Protein AF-A0A9P5W9T7-F1 (afdb_monomer_lite)

Sequence (249 aa):
MWLVSAKLLGAFCKHQNTEEAAYLIQTQILGENVPLSASMLAINSVLVESPKLFIETGYVQEIANAALAAIPNTIESSSTAGALAIGKMIVNEAYQVDQELVGELINKLCIVLSQDIITESKRLILVCIRAVARQAPWLIEPRLSQVVPVIMTSVRERVIPVKLAAERALLFSLQLQKDDSVYQTYLGTIDTTANKALVDYHRRILSKLALNERARLEQLHGQEDAEAIEEDAEVFSVGGLNVGTADDE

Structure (mmCIF, N/CA/C/O backbone):
data_AF-A0A9P5W9T7-F1
#
_entry.id   AF-A0A9P5W9T7-F1
#
loop_
_atom_site.group_PDB
_atom_site.id
_atom_site.type_symbol
_atom_site.label_atom_id
_atom_site.label_alt_id
_atom_site.label_comp_id
_atom_site.label_asym_id
_atom_site.label_entity_id
_atom_site.label_seq_id
_atom_site.pdbx_PDB_ins_code
_atom_site.Cartn_x
_atom_site.Cartn_y
_atom_site.Cartn_z
_atom_site.occupancy
_atom_site.B_iso_or_equiv
_atom_site.auth_seq_id
_atom_site.auth_comp_id
_atom_site.auth_asym_id
_atom_site.auth_atom_id
_atom_site.pdbx_PDB_model_num
ATOM 1 N N . MET A 1 1 ? 18.678 13.115 -14.146 1.00 62.28 1 MET A N 1
ATOM 2 C CA . MET A 1 1 ? 18.543 12.495 -15.500 1.00 62.28 1 MET A CA 1
ATOM 3 C C . MET A 1 1 ? 17.576 11.293 -15.582 1.00 62.28 1 MET A C 1
ATOM 5 O O . MET A 1 1 ? 16.744 11.248 -16.487 1.00 62.28 1 MET A O 1
ATOM 9 N N . TRP A 1 2 ? 17.634 10.325 -14.659 1.00 81.00 2 TRP A N 1
ATOM 10 C CA . TRP A 1 2 ? 16.850 9.074 -14.729 1.00 81.00 2 TRP A CA 1
ATOM 11 C C . TRP A 1 2 ? 15.324 9.243 -14.667 1.00 81.00 2 TRP A C 1
ATOM 13 O O . TRP A 1 2 ? 14.603 8.541 -15.366 1.00 81.00 2 TRP A O 1
ATOM 23 N N . LEU A 1 3 ? 14.826 10.212 -13.891 1.00 85.94 3 LEU A N 1
ATOM 24 C CA . LEU A 1 3 ? 13.387 10.446 -13.737 1.00 85.94 3 LEU A CA 1
ATOM 25 C C . LEU A 1 3 ? 12.699 10.852 -15.048 1.00 85.94 3 LEU A C 1
ATOM 27 O O . LEU A 1 3 ? 11.637 10.333 -15.378 1.00 85.94 3 LEU A O 1
ATOM 31 N N . VAL A 1 4 ? 13.309 11.765 -15.808 1.00 87.50 4 VAL A N 1
ATOM 32 C CA . VAL A 1 4 ? 12.770 12.210 -17.104 1.00 87.50 4 VAL A CA 1
ATOM 33 C C . VAL A 1 4 ? 12.757 11.050 -18.098 1.00 87.50 4 VAL A C 1
ATOM 35 O O . VAL A 1 4 ? 11.769 10.853 -18.797 1.00 87.50 4 VAL A O 1
ATOM 38 N N . SER A 1 5 ? 13.823 10.247 -18.101 1.00 88.38 5 SER A N 1
ATOM 39 C CA . SER A 1 5 ? 13.937 9.067 -18.965 1.00 88.38 5 SER A CA 1
ATOM 40 C C . SER A 1 5 ? 12.865 8.024 -18.639 1.00 88.38 5 SER A C 1
ATOM 42 O O . SER A 1 5 ? 12.220 7.505 -19.544 1.00 88.38 5 SER A O 1
ATOM 44 N N . ALA A 1 6 ? 12.611 7.775 -17.351 1.00 90.19 6 ALA A N 1
ATOM 45 C CA . ALA A 1 6 ? 11.550 6.877 -16.905 1.00 90.19 6 ALA A CA 1
ATOM 46 C C . ALA A 1 6 ? 10.156 7.377 -17.316 1.00 90.19 6 ALA A C 1
ATOM 48 O O . ALA A 1 6 ? 9.374 6.602 -17.860 1.00 90.19 6 ALA A O 1
ATOM 49 N N . LYS A 1 7 ? 9.873 8.675 -17.125 1.00 90.44 7 LYS A N 1
ATOM 50 C CA . LYS A 1 7 ? 8.610 9.302 -17.555 1.00 90.44 7 LYS A CA 1
ATOM 51 C C . LYS A 1 7 ? 8.388 9.183 -19.060 1.00 90.44 7 LYS A C 1
ATOM 53 O O . LYS A 1 7 ? 7.297 8.829 -19.501 1.00 90.44 7 LYS A O 1
ATOM 58 N N . LEU A 1 8 ? 9.436 9.431 -19.846 1.00 90.12 8 LEU A N 1
ATOM 59 C CA . LEU A 1 8 ? 9.386 9.267 -21.295 1.00 90.12 8 LEU A CA 1
ATOM 60 C C . LEU A 1 8 ? 9.132 7.807 -21.685 1.00 90.12 8 LEU A C 1
ATOM 62 O O . LEU A 1 8 ? 8.306 7.560 -22.557 1.00 90.12 8 LEU A O 1
ATOM 66 N N . LEU A 1 9 ? 9.792 6.849 -21.026 1.00 90.00 9 LEU A N 1
ATOM 67 C CA . LEU A 1 9 ? 9.588 5.422 -21.274 1.00 90.00 9 LEU A CA 1
ATOM 68 C C . LEU A 1 9 ? 8.142 5.000 -20.984 1.00 90.00 9 LEU A C 1
ATOM 70 O O . LEU A 1 9 ? 7.532 4.343 -21.823 1.00 90.00 9 LEU A O 1
ATOM 74 N N . GLY A 1 10 ? 7.561 5.421 -19.856 1.00 89.62 10 GLY A N 1
ATOM 75 C CA . GLY A 1 10 ? 6.157 5.142 -19.537 1.00 89.62 10 GLY A CA 1
ATOM 76 C C . GLY A 1 10 ? 5.195 5.690 -20.595 1.00 89.62 10 GLY A C 1
ATOM 77 O O . G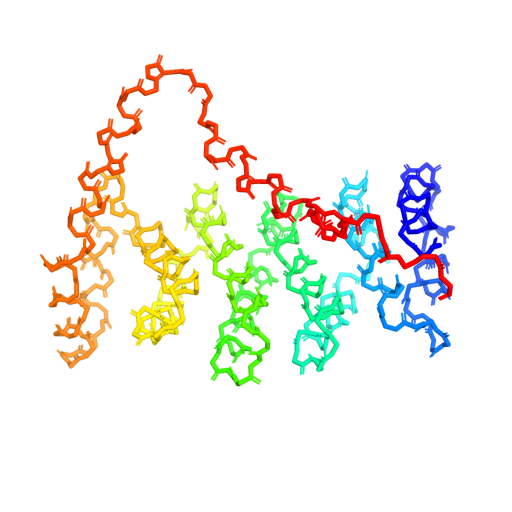LY A 1 10 ? 4.341 4.957 -21.101 1.00 89.62 10 GLY A O 1
ATOM 78 N N . ALA A 1 11 ? 5.383 6.950 -20.999 1.00 90.25 11 ALA A N 1
ATOM 79 C CA . ALA A 1 11 ? 4.581 7.581 -22.045 1.00 90.25 11 ALA A CA 1
ATOM 80 C C . ALA A 1 11 ? 4.777 6.924 -23.425 1.00 90.25 11 ALA A C 1
ATOM 82 O O . ALA A 1 11 ? 3.834 6.835 -24.215 1.00 90.25 11 ALA A O 1
ATOM 83 N N . PHE A 1 12 ? 5.987 6.445 -23.723 1.00 89.31 12 PHE A N 1
ATOM 84 C CA . PHE A 1 12 ? 6.293 5.732 -24.961 1.00 89.31 12 PHE A CA 1
ATOM 85 C C . PHE A 1 12 ? 5.584 4.378 -25.004 1.00 89.31 12 PHE A C 1
ATOM 87 O O . PHE A 1 12 ? 4.872 4.098 -25.968 1.00 89.31 12 PHE A O 1
ATOM 94 N N . CYS A 1 13 ? 5.691 3.589 -23.931 1.00 89.31 13 CYS A N 1
ATOM 95 C CA . CYS A 1 13 ? 5.057 2.278 -23.797 1.00 89.31 13 CYS A CA 1
ATOM 96 C C . CYS A 1 13 ? 3.532 2.316 -23.980 1.00 89.31 13 CYS A C 1
ATOM 98 O O . CYS A 1 13 ? 2.956 1.361 -24.486 1.00 89.31 13 CYS A O 1
ATOM 100 N N . LYS A 1 14 ? 2.876 3.429 -23.632 1.00 88.44 14 LYS A N 1
ATOM 101 C CA . LYS A 1 14 ? 1.437 3.649 -23.860 1.00 88.44 14 LYS A CA 1
ATOM 102 C C . LYS A 1 14 ? 1.023 3.601 -25.339 1.00 88.44 14 LYS A C 1
ATOM 104 O O . LYS A 1 14 ? -0.141 3.352 -25.634 1.00 88.44 14 LYS A O 1
ATOM 109 N N . HIS A 1 15 ? 1.950 3.868 -26.257 1.00 90.31 15 HIS A N 1
ATOM 110 C CA . HIS A 1 15 ? 1.684 3.974 -27.695 1.00 90.31 15 HIS A CA 1
ATOM 1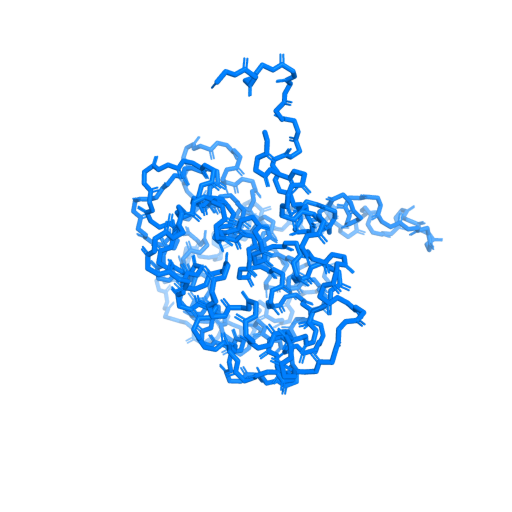11 C C . HIS A 1 15 ? 2.331 2.854 -28.523 1.00 90.31 15 HIS A C 1
ATOM 113 O O . HIS A 1 15 ? 2.216 2.874 -29.747 1.00 90.31 15 HIS A O 1
ATOM 119 N N . GLN A 1 16 ? 3.035 1.913 -27.886 1.00 87.38 16 GLN A N 1
ATOM 120 C CA . GLN A 1 16 ? 3.652 0.776 -28.574 1.00 87.38 16 GLN A CA 1
ATOM 121 C C . GLN A 1 16 ? 2.679 -0.396 -28.687 1.00 87.38 16 GLN A C 1
ATOM 123 O O . GLN A 1 16 ? 1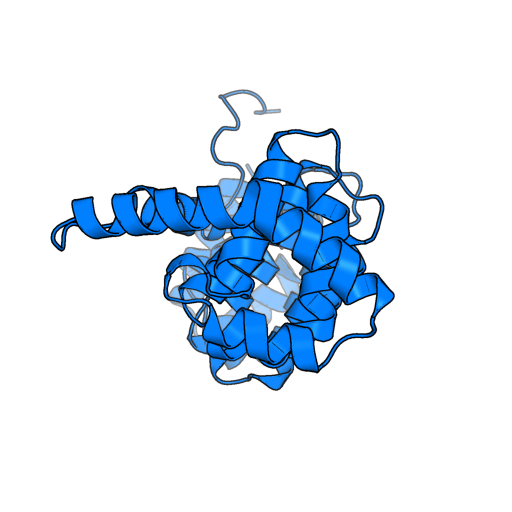.712 -0.501 -27.930 1.00 87.38 16 GLN A O 1
ATOM 128 N N . ASN A 1 17 ? 2.957 -1.308 -29.618 1.00 90.62 17 ASN A N 1
ATOM 129 C CA . ASN A 1 17 ? 2.293 -2.607 -29.613 1.00 90.62 17 ASN A CA 1
ATOM 130 C C . ASN A 1 17 ? 2.855 -3.507 -28.492 1.00 90.62 17 ASN A C 1
ATOM 132 O O . ASN A 1 17 ? 3.901 -3.231 -27.899 1.00 90.62 17 ASN A O 1
ATOM 136 N N . THR A 1 18 ? 2.150 -4.599 -28.194 1.00 89.44 18 THR A N 1
ATOM 137 C CA . THR A 1 18 ? 2.486 -5.496 -27.078 1.00 89.44 18 THR A CA 1
ATOM 138 C C . THR A 1 18 ? 3.864 -6.155 -27.228 1.00 89.44 18 THR A C 1
ATOM 140 O O . THR A 1 18 ? 4.553 -6.339 -26.227 1.00 89.44 18 THR A O 1
ATOM 143 N N . GLU A 1 19 ? 4.302 -6.479 -28.449 1.00 90.25 19 GLU A N 1
ATOM 144 C CA . GLU A 1 19 ? 5.601 -7.126 -28.696 1.00 90.25 19 GLU A CA 1
ATOM 145 C C . GLU A 1 19 ? 6.774 -6.166 -28.453 1.00 90.25 19 GLU A C 1
ATOM 147 O O . GLU A 1 19 ? 7.730 -6.501 -27.749 1.00 90.25 19 GLU A O 1
ATOM 152 N N . GLU A 1 20 ? 6.683 -4.944 -28.977 1.00 91.50 20 GLU A N 1
ATOM 153 C CA . GLU A 1 20 ? 7.672 -3.883 -28.762 1.00 91.50 20 GLU A CA 1
ATOM 154 C C . GLU A 1 20 ? 7.759 -3.502 -27.284 1.00 91.50 20 GLU A C 1
ATOM 156 O O . GLU A 1 20 ? 8.853 -3.372 -26.727 1.00 91.50 20 GLU A O 1
ATOM 161 N N . ALA A 1 21 ? 6.609 -3.380 -26.621 1.00 90.81 21 ALA A N 1
ATOM 162 C CA . ALA A 1 21 ? 6.560 -3.111 -25.194 1.00 90.81 21 ALA A CA 1
ATOM 163 C C . ALA A 1 21 ? 7.192 -4.244 -24.374 1.00 90.81 21 ALA A C 1
ATOM 165 O O . ALA A 1 21 ? 7.972 -3.968 -23.463 1.00 90.81 21 ALA A O 1
ATOM 166 N N . ALA A 1 22 ? 6.926 -5.508 -24.715 1.00 92.19 22 ALA A N 1
ATOM 167 C CA . ALA A 1 22 ? 7.550 -6.654 -24.058 1.00 92.19 22 ALA A CA 1
ATOM 168 C C . ALA A 1 22 ? 9.083 -6.621 -24.187 1.00 92.19 22 ALA A C 1
ATOM 170 O O . ALA A 1 22 ? 9.789 -6.827 -23.197 1.00 92.19 22 ALA A O 1
ATOM 171 N N . TYR A 1 23 ? 9.608 -6.290 -25.371 1.00 92.88 23 TYR A N 1
ATOM 172 C CA . TYR A 1 23 ? 11.048 -6.133 -25.584 1.00 92.88 23 TYR A CA 1
ATOM 173 C C . TYR A 1 23 ? 11.649 -4.997 -24.739 1.00 92.88 23 TYR A C 1
ATOM 175 O O . TYR A 1 23 ? 12.717 -5.152 -24.137 1.00 92.88 23 TYR A O 1
ATOM 183 N N . LEU A 1 24 ? 10.962 -3.855 -24.640 1.00 91.88 24 LEU A N 1
ATOM 184 C CA . LEU A 1 24 ? 11.397 -2.738 -23.796 1.00 91.88 24 LEU A CA 1
ATOM 185 C C . LEU A 1 24 ? 11.388 -3.098 -22.311 1.00 91.88 24 LEU A C 1
ATOM 187 O O . LEU A 1 24 ? 12.327 -2.749 -21.599 1.00 91.88 24 LEU A O 1
ATOM 191 N N . ILE A 1 25 ? 10.371 -3.822 -21.844 1.00 93.25 25 ILE A N 1
ATOM 192 C CA . ILE A 1 25 ? 10.300 -4.293 -20.457 1.00 93.25 25 ILE A CA 1
ATOM 193 C C . ILE A 1 25 ? 11.503 -5.189 -20.151 1.00 93.25 25 ILE A C 1
ATOM 195 O O . ILE A 1 25 ? 12.215 -4.948 -19.177 1.00 93.25 25 ILE A O 1
ATOM 199 N N . GLN A 1 26 ? 11.794 -6.168 -21.007 1.00 93.75 26 GLN A N 1
ATOM 200 C CA . GLN A 1 26 ? 12.932 -7.066 -20.805 1.00 93.75 26 GLN A CA 1
ATOM 201 C C . GLN A 1 26 ? 14.279 -6.335 -20.812 1.00 93.75 26 GLN A C 1
ATOM 203 O O . GLN A 1 26 ? 15.144 -6.631 -19.994 1.00 93.75 26 GLN A O 1
ATOM 208 N N . THR A 1 27 ? 14.477 -5.387 -21.729 1.00 92.25 27 THR A N 1
ATOM 209 C CA . THR A 1 27 ? 15.795 -4.766 -21.940 1.00 92.25 27 THR A CA 1
ATOM 210 C C . THR A 1 27 ? 16.051 -3.543 -21.065 1.00 92.25 27 THR A C 1
ATOM 212 O O . THR A 1 27 ? 17.180 -3.348 -20.622 1.00 92.25 27 THR A O 1
ATOM 215 N N . GLN A 1 28 ? 15.027 -2.723 -20.814 1.00 91.31 28 GLN A N 1
ATOM 216 C CA . GLN A 1 28 ? 15.153 -1.421 -20.143 1.00 91.31 28 GLN A CA 1
ATOM 217 C C . GLN A 1 28 ? 14.610 -1.410 -18.712 1.00 91.31 28 GLN A C 1
ATOM 219 O O . GLN A 1 28 ? 14.904 -0.476 -17.970 1.00 91.31 28 GLN A O 1
ATOM 224 N N . ILE A 1 29 ? 13.822 -2.416 -18.313 1.00 93.44 29 ILE A N 1
ATOM 225 C CA . ILE A 1 29 ? 13.244 -2.496 -16.962 1.00 93.44 29 ILE A CA 1
ATOM 226 C C . ILE A 1 29 ? 13.821 -3.683 -16.192 1.00 93.44 29 ILE A C 1
ATOM 228 O O . ILE A 1 29 ? 14.358 -3.499 -15.103 1.00 93.44 29 ILE A O 1
ATOM 232 N N . LEU A 1 30 ? 13.729 -4.886 -16.757 1.00 93.81 30 LEU A N 1
ATOM 233 C CA . LEU A 1 30 ? 14.156 -6.141 -16.127 1.00 93.81 30 LEU A CA 1
ATOM 234 C C . LEU A 1 30 ? 15.579 -6.573 -16.526 1.00 93.81 30 LEU A C 1
ATOM 236 O O . LEU A 1 30 ? 16.033 -7.640 -16.119 1.00 93.81 30 LEU A O 1
ATOM 240 N N . GLY A 1 31 ? 16.278 -5.769 -17.329 1.00 91.81 31 GLY A N 1
ATOM 241 C CA . GLY A 1 31 ? 17.604 -6.107 -17.839 1.00 91.81 31 GLY A CA 1
ATOM 242 C C . GLY A 1 31 ? 18.666 -6.147 -16.737 1.00 91.81 31 GLY A C 1
ATOM 243 O O . GLY A 1 31 ? 18.700 -5.278 -15.870 1.00 91.81 31 GLY A O 1
ATOM 244 N N . GLU A 1 32 ? 19.590 -7.109 -16.812 1.00 88.31 32 GLU A N 1
ATOM 245 C CA . GLU A 1 32 ? 20.621 -7.347 -15.781 1.00 88.31 32 GLU A CA 1
ATOM 246 C C . GLU A 1 32 ? 21.517 -6.130 -15.490 1.00 88.31 32 GLU A C 1
ATOM 248 O O . GLU A 1 32 ? 21.990 -5.955 -14.371 1.00 88.31 32 GLU A O 1
ATOM 253 N N . ASN A 1 33 ? 21.740 -5.273 -16.493 1.00 88.94 33 ASN A N 1
ATOM 254 C CA . ASN A 1 33 ? 22.607 -4.096 -16.384 1.00 88.94 33 ASN A CA 1
ATOM 255 C C . ASN A 1 33 ? 21.850 -2.806 -16.030 1.00 88.94 33 ASN A C 1
ATOM 257 O O . ASN A 1 33 ? 22.455 -1.733 -15.989 1.00 88.94 33 ASN A O 1
ATOM 261 N N . VAL A 1 34 ? 20.534 -2.874 -15.814 1.00 88.69 34 VAL A N 1
ATOM 262 C CA . VAL A 1 34 ? 19.726 -1.698 -15.479 1.00 88.69 34 VAL A CA 1
ATOM 263 C C . VAL A 1 34 ? 19.887 -1.394 -13.986 1.00 88.69 34 VAL A C 1
ATOM 265 O O . VAL A 1 34 ? 19.605 -2.256 -13.152 1.00 88.69 34 VAL A O 1
ATOM 268 N N . PRO A 1 35 ? 20.305 -0.172 -13.598 1.00 91.12 35 PRO A N 1
ATOM 269 C CA . PRO A 1 35 ? 20.372 0.202 -12.191 1.00 91.12 35 PRO A CA 1
ATOM 270 C C . PRO A 1 35 ? 19.009 0.057 -11.508 1.00 91.12 35 PRO A C 1
ATOM 272 O O . PRO A 1 35 ? 17.995 0.502 -12.049 1.00 91.12 35 PRO A O 1
ATOM 275 N N . LEU A 1 36 ? 18.983 -0.484 -10.286 1.00 90.56 36 LEU A N 1
ATOM 276 C CA . LEU A 1 36 ? 17.738 -0.745 -9.552 1.00 90.56 36 LEU A CA 1
ATOM 277 C C . LEU A 1 36 ? 16.840 0.499 -9.445 1.00 90.56 36 LEU A C 1
ATOM 279 O O . LEU A 1 36 ? 15.652 0.424 -9.747 1.00 90.56 36 LEU A O 1
ATOM 283 N N . SER A 1 37 ? 17.408 1.662 -9.106 1.00 88.25 37 SER A N 1
ATOM 284 C CA . SER A 1 37 ? 16.655 2.922 -9.033 1.00 88.25 37 SER A CA 1
ATOM 285 C C . SER A 1 37 ? 16.022 3.312 -10.374 1.00 88.25 37 SER A C 1
ATOM 287 O O . SER A 1 37 ? 14.901 3.815 -10.401 1.00 88.25 37 SER A O 1
ATOM 289 N N . ALA A 1 38 ? 16.713 3.074 -11.494 1.00 91.44 38 ALA A N 1
ATOM 290 C CA . ALA A 1 38 ? 16.188 3.361 -12.828 1.00 91.44 38 ALA A CA 1
ATOM 291 C C . ALA A 1 38 ? 15.049 2.398 -13.190 1.00 91.44 38 ALA A C 1
ATOM 293 O O . ALA A 1 38 ? 14.000 2.846 -13.655 1.00 91.44 38 ALA A O 1
ATOM 294 N N . SER A 1 39 ? 15.225 1.107 -12.892 1.00 94.06 39 SER A N 1
ATOM 295 C CA . SER A 1 39 ? 14.194 0.079 -13.062 1.00 94.06 39 SER A CA 1
ATOM 296 C C . SER A 1 39 ? 12.930 0.418 -12.264 1.00 94.06 39 SER A C 1
ATOM 298 O O . SER A 1 39 ? 11.840 0.475 -12.829 1.00 94.06 39 SER A O 1
ATOM 300 N N . MET A 1 40 ? 13.058 0.768 -10.980 1.00 95.00 40 MET A N 1
ATOM 301 C CA . MET A 1 40 ? 11.905 1.109 -10.137 1.00 95.00 40 MET A CA 1
ATOM 302 C C . MET A 1 40 ? 11.168 2.365 -10.616 1.00 95.00 40 MET A C 1
ATOM 304 O O . MET A 1 40 ? 9.935 2.399 -10.601 1.00 95.00 40 MET A O 1
ATOM 308 N N . LEU A 1 41 ? 11.889 3.394 -11.075 1.00 94.31 41 LEU A N 1
ATOM 309 C CA . LEU A 1 41 ? 11.264 4.582 -11.666 1.00 94.31 41 LEU A CA 1
ATOM 310 C C . LEU A 1 41 ? 10.530 4.246 -12.969 1.00 94.31 41 LEU A C 1
ATOM 312 O O . LEU A 1 41 ? 9.419 4.735 -13.177 1.00 94.31 41 LEU A O 1
ATOM 316 N N . ALA A 1 42 ? 11.115 3.401 -13.821 1.00 95.25 42 ALA A N 1
ATOM 317 C CA . ALA A 1 42 ? 10.483 2.942 -15.053 1.00 95.25 42 ALA A CA 1
ATOM 318 C C . ALA A 1 42 ? 9.200 2.148 -14.769 1.00 95.25 42 ALA A C 1
ATOM 320 O O . ALA A 1 42 ? 8.163 2.455 -15.354 1.00 95.25 42 ALA A O 1
ATOM 321 N N . ILE A 1 43 ? 9.234 1.206 -13.818 1.00 96.62 43 ILE A N 1
ATOM 322 C CA . ILE A 1 43 ? 8.050 0.450 -13.375 1.00 96.62 43 ILE A CA 1
ATOM 323 C C . ILE A 1 43 ? 6.951 1.405 -12.916 1.00 96.62 43 ILE A C 1
ATOM 325 O O . ILE A 1 43 ? 5.829 1.335 -13.413 1.00 96.62 43 ILE A O 1
ATOM 329 N N . ASN A 1 44 ? 7.269 2.331 -12.006 1.00 96.62 44 ASN A N 1
ATOM 330 C CA . ASN A 1 44 ? 6.289 3.296 -11.505 1.00 96.62 44 ASN A CA 1
ATOM 331 C C . ASN A 1 44 ? 5.712 4.159 -12.629 1.00 96.62 44 ASN A C 1
ATOM 333 O O . ASN A 1 44 ? 4.510 4.411 -12.638 1.00 96.62 44 ASN A O 1
ATOM 337 N N . SER A 1 45 ? 6.539 4.589 -13.583 1.00 95.75 45 SER A N 1
ATOM 338 C CA . SER A 1 45 ? 6.059 5.381 -14.711 1.00 95.75 45 SER A CA 1
ATOM 339 C C . SER A 1 45 ? 5.125 4.599 -15.626 1.00 95.75 45 SER A C 1
ATOM 341 O O . SER A 1 45 ? 4.128 5.155 -16.077 1.00 95.75 45 SER A O 1
ATOM 343 N N . VAL A 1 46 ? 5.426 3.330 -15.906 1.00 96.00 46 VAL A N 1
ATOM 344 C CA . VAL A 1 46 ? 4.551 2.472 -16.716 1.00 96.00 46 VAL A CA 1
ATOM 345 C C . VAL A 1 46 ? 3.235 2.213 -15.985 1.00 96.00 46 VAL A C 1
ATOM 347 O O . VAL A 1 46 ? 2.183 2.319 -16.603 1.00 96.00 46 VAL A O 1
ATOM 350 N N . LEU A 1 47 ? 3.262 1.961 -14.671 1.00 96.06 47 LEU A N 1
ATOM 351 C CA . LEU A 1 47 ? 2.043 1.766 -13.873 1.00 96.06 47 LEU A CA 1
ATOM 352 C C . LEU A 1 47 ? 1.120 2.993 -13.871 1.00 96.06 47 LEU A C 1
ATOM 354 O O . LEU A 1 47 ? -0.090 2.835 -13.740 1.00 96.06 47 LEU A O 1
ATOM 358 N N . VAL A 1 48 ? 1.671 4.200 -14.018 1.00 95.00 48 VAL A N 1
ATOM 359 C CA . VAL A 1 48 ? 0.887 5.441 -14.117 1.00 95.00 48 VAL A CA 1
ATOM 360 C C . VAL A 1 48 ? 0.360 5.661 -15.535 1.00 95.00 48 VAL A C 1
ATOM 362 O O . VAL A 1 48 ? -0.820 5.950 -15.713 1.00 95.00 48 VAL A O 1
ATOM 365 N N . GLU A 1 49 ? 1.210 5.515 -16.550 1.00 94.50 49 GLU A N 1
ATOM 366 C CA . GLU A 1 49 ? 0.860 5.865 -17.935 1.00 94.50 49 GLU A CA 1
ATOM 367 C C . GLU A 1 49 ? 0.076 4.768 -18.671 1.00 94.50 49 GLU A C 1
ATOM 369 O O . GLU A 1 49 ? -0.790 5.070 -19.497 1.00 94.50 49 GLU A O 1
ATOM 374 N N . SER A 1 50 ? 0.382 3.498 -18.387 1.00 92.62 50 SER A N 1
ATOM 375 C CA . SER A 1 50 ? -0.204 2.313 -19.024 1.00 92.62 50 SER A CA 1
ATOM 376 C C . SER A 1 50 ? -0.287 1.128 -18.041 1.00 92.62 50 SER A C 1
ATOM 378 O O . SER A 1 50 ? 0.439 0.138 -18.171 1.00 92.62 50 SER A O 1
ATOM 380 N N . PRO A 1 51 ? -1.180 1.186 -17.034 1.00 91.44 51 PRO A N 1
ATOM 381 C CA . PRO A 1 51 ? -1.247 0.191 -15.958 1.00 91.44 51 PRO A CA 1
ATOM 382 C C . PRO A 1 51 ? -1.510 -1.240 -16.435 1.00 91.44 51 PRO A C 1
ATOM 384 O O . PRO A 1 51 ? -1.057 -2.186 -15.794 1.00 91.44 51 PRO A O 1
ATOM 387 N N . LYS A 1 52 ? -2.218 -1.412 -17.559 1.00 93.81 52 LYS A N 1
ATOM 388 C CA . LYS A 1 52 ? -2.556 -2.726 -18.131 1.00 93.81 52 LYS A CA 1
ATOM 389 C C . LYS A 1 52 ? -1.391 -3.383 -18.865 1.00 93.81 52 LYS A C 1
ATOM 391 O O . LYS A 1 52 ? -1.445 -4.582 -19.114 1.00 93.81 52 LYS A O 1
ATOM 396 N N . LEU A 1 53 ? -0.330 -2.638 -19.168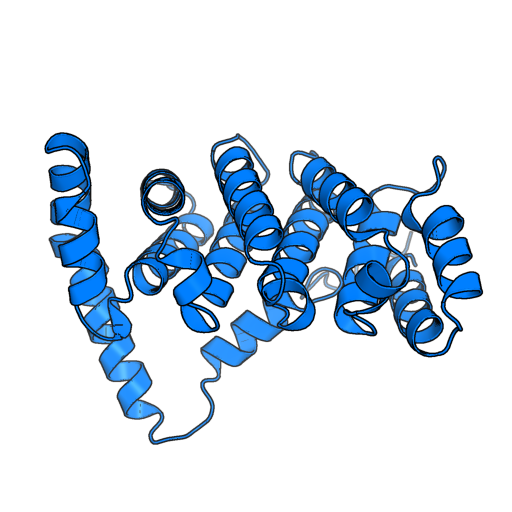 1.00 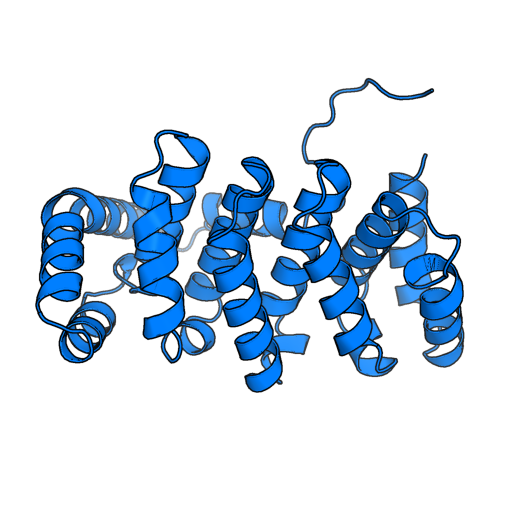94.88 53 LEU A N 1
ATOM 397 C CA . LEU A 1 53 ? 0.740 -3.120 -20.030 1.00 94.88 53 LEU A CA 1
ATOM 398 C C . LEU A 1 53 ? 1.421 -4.376 -19.484 1.00 94.88 53 LEU A C 1
ATOM 400 O O . LEU A 1 53 ? 1.672 -5.312 -20.236 1.00 94.88 53 LEU A O 1
ATOM 404 N N . PHE A 1 54 ? 1.695 -4.436 -18.178 1.00 96.00 54 PHE A N 1
ATOM 405 C CA . PHE A 1 54 ? 2.318 -5.620 -17.577 1.00 96.00 54 PHE A CA 1
ATOM 406 C C . PHE A 1 54 ? 1.401 -6.845 -17.596 1.00 96.00 54 PHE A C 1
ATOM 408 O O . PHE A 1 54 ? 1.896 -7.963 -17.706 1.00 96.00 54 PHE A O 1
ATOM 415 N N . ILE A 1 55 ? 0.081 -6.638 -17.551 1.00 95.31 55 ILE A N 1
ATOM 416 C CA . ILE A 1 55 ? -0.920 -7.703 -17.697 1.00 95.31 55 ILE A CA 1
ATOM 417 C C . ILE A 1 55 ? -0.917 -8.207 -19.142 1.00 95.31 55 ILE A C 1
ATOM 419 O O . ILE A 1 55 ? -0.793 -9.404 -19.379 1.00 95.31 55 ILE A O 1
ATOM 423 N N . GLU A 1 56 ? -0.991 -7.294 -20.109 1.00 94.38 56 GLU A N 1
ATOM 424 C CA . GLU A 1 56 ? -1.031 -7.609 -21.544 1.00 94.38 56 GLU A CA 1
ATOM 425 C C . GLU A 1 56 ? 0.250 -8.294 -22.038 1.00 94.38 56 GLU A C 1
ATOM 427 O O . GLU A 1 56 ? 0.199 -9.159 -22.907 1.00 94.38 56 GLU A O 1
ATOM 432 N N . THR A 1 57 ? 1.397 -7.924 -21.469 1.00 94.56 57 THR A N 1
ATOM 433 C CA . THR A 1 57 ? 2.710 -8.492 -21.812 1.00 94.56 57 THR A CA 1
ATOM 434 C C . THR A 1 57 ? 3.078 -9.727 -20.986 1.00 94.56 57 THR A C 1
ATOM 436 O O . THR A 1 57 ? 4.053 -10.399 -21.314 1.00 94.56 57 THR A O 1
ATOM 439 N N . GLY A 1 58 ? 2.314 -10.046 -19.935 1.00 94.94 58 GLY A N 1
ATOM 440 C CA . GLY A 1 58 ? 2.534 -11.218 -19.085 1.00 94.94 58 GLY A CA 1
ATOM 441 C C . GLY A 1 58 ? 3.650 -11.090 -18.039 1.00 94.94 58 GLY A C 1
ATOM 442 O O . GLY A 1 58 ? 3.996 -12.097 -17.436 1.00 94.94 58 GLY A O 1
ATOM 443 N N . TYR A 1 59 ? 4.186 -9.888 -17.783 1.00 96.19 59 TYR A N 1
ATOM 444 C CA . TYR A 1 59 ? 5.297 -9.650 -16.834 1.00 96.19 59 TYR A CA 1
ATOM 445 C C . TYR A 1 59 ? 4.864 -9.276 -15.410 1.00 96.19 59 TYR A C 1
ATOM 447 O O . TYR A 1 59 ? 5.660 -8.762 -14.622 1.00 96.19 59 TYR A O 1
ATOM 455 N N . VAL A 1 60 ? 3.589 -9.458 -15.063 1.00 96.62 60 VAL A N 1
ATOM 456 C CA . VAL A 1 60 ? 3.046 -9.026 -13.764 1.00 96.62 60 VAL A CA 1
ATOM 457 C C . VAL A 1 60 ? 3.863 -9.577 -12.591 1.00 96.62 60 VAL A C 1
ATOM 459 O O . VAL A 1 60 ? 4.186 -8.833 -11.663 1.00 96.62 60 VAL A O 1
ATOM 462 N N . GLN A 1 61 ? 4.232 -10.860 -12.639 1.00 96.00 61 GLN A N 1
ATOM 463 C CA . GLN A 1 61 ? 4.916 -11.526 -11.535 1.00 96.00 61 GLN A CA 1
ATOM 464 C C . GLN A 1 61 ? 6.367 -11.060 -11.387 1.00 96.00 61 GLN A C 1
ATOM 466 O O . GLN A 1 61 ? 6.839 -10.837 -10.272 1.00 96.00 61 GLN A O 1
ATOM 471 N N . GLU A 1 62 ? 7.081 -10.896 -12.495 1.00 96.31 62 GLU A N 1
ATOM 472 C CA . GLU A 1 62 ? 8.461 -10.426 -12.544 1.00 96.31 62 GLU A CA 1
ATOM 473 C C . GLU A 1 62 ? 8.560 -8.997 -12.016 1.00 96.31 62 GLU A C 1
ATOM 475 O O . GLU A 1 62 ? 9.432 -8.696 -11.202 1.00 96.31 62 GLU A O 1
ATOM 480 N N . ILE A 1 63 ? 7.621 -8.138 -12.417 1.00 97.12 63 ILE A N 1
ATOM 481 C CA . ILE A 1 63 ? 7.546 -6.742 -11.981 1.00 97.12 63 ILE A CA 1
ATOM 482 C C . ILE A 1 63 ? 7.214 -6.656 -10.491 1.00 97.12 63 ILE A C 1
ATOM 484 O O . ILE A 1 63 ? 7.898 -5.945 -9.753 1.00 97.12 63 ILE A O 1
ATOM 488 N N . ALA A 1 64 ? 6.229 -7.429 -10.024 1.00 97.31 64 ALA A N 1
ATOM 489 C CA . ALA A 1 64 ? 5.914 -7.535 -8.603 1.00 97.31 64 ALA A CA 1
ATOM 490 C C . ALA A 1 64 ? 7.120 -8.013 -7.783 1.00 97.31 64 ALA A C 1
ATOM 492 O O . ALA A 1 64 ? 7.449 -7.428 -6.751 1.00 97.31 64 ALA A O 1
ATOM 493 N N . ASN A 1 65 ? 7.806 -9.061 -8.241 1.00 96.25 65 ASN A N 1
ATOM 494 C CA . ASN A 1 65 ? 8.969 -9.610 -7.551 1.00 96.25 65 ASN A CA 1
ATOM 495 C C . ASN A 1 65 ? 10.128 -8.605 -7.508 1.00 96.25 65 ASN A C 1
ATOM 497 O O . ASN A 1 65 ? 10.739 -8.439 -6.452 1.00 96.25 65 ASN A O 1
ATOM 501 N N . ALA A 1 66 ? 10.402 -7.905 -8.613 1.00 96.44 66 ALA A N 1
ATOM 502 C CA . ALA A 1 66 ? 11.433 -6.872 -8.673 1.00 96.44 66 ALA A CA 1
ATOM 503 C C . ALA A 1 66 ? 11.127 -5.710 -7.714 1.00 96.44 66 ALA A C 1
ATOM 505 O O . ALA A 1 66 ? 11.999 -5.289 -6.954 1.00 96.44 66 ALA A O 1
ATOM 506 N N . ALA A 1 67 ? 9.879 -5.234 -7.694 1.00 97.38 67 ALA A N 1
ATOM 507 C CA . ALA A 1 67 ? 9.451 -4.157 -6.808 1.00 97.38 67 ALA A CA 1
ATOM 508 C C . ALA A 1 67 ? 9.505 -4.560 -5.327 1.00 97.38 67 ALA A C 1
ATOM 510 O O . ALA A 1 67 ? 10.051 -3.815 -4.516 1.00 97.38 67 ALA A O 1
ATOM 511 N N . LEU A 1 68 ? 9.028 -5.756 -4.969 1.00 97.06 68 LEU A N 1
ATOM 512 C CA . LEU A 1 68 ? 9.111 -6.277 -3.599 1.00 97.06 68 LEU A CA 1
ATOM 513 C C . LEU A 1 68 ? 10.560 -6.460 -3.130 1.00 97.06 68 LEU A C 1
ATOM 515 O O . LEU A 1 68 ? 10.875 -6.134 -1.986 1.00 97.06 68 LEU A O 1
ATOM 519 N N . ALA A 1 69 ? 11.447 -6.940 -4.005 1.00 95.12 69 ALA A N 1
ATOM 520 C CA . ALA A 1 69 ? 12.869 -7.095 -3.704 1.00 95.12 69 ALA A CA 1
ATOM 521 C C . ALA A 1 69 ? 13.592 -5.749 -3.513 1.00 95.12 69 ALA A C 1
ATOM 523 O O . ALA A 1 69 ? 14.607 -5.694 -2.817 1.00 95.12 69 ALA A O 1
ATOM 524 N N . ALA A 1 70 ? 13.071 -4.661 -4.087 1.00 95.88 70 ALA A N 1
ATOM 525 C CA . ALA A 1 70 ? 13.626 -3.322 -3.915 1.00 95.88 70 ALA A CA 1
ATOM 526 C C . ALA A 1 70 ? 13.290 -2.696 -2.551 1.00 95.88 70 ALA A C 1
ATOM 528 O O . ALA A 1 70 ? 14.064 -1.879 -2.057 1.00 95.88 70 ALA A O 1
ATOM 529 N N . ILE A 1 71 ? 12.179 -3.080 -1.911 1.00 96.75 71 ILE A N 1
ATOM 530 C CA . ILE A 1 71 ? 11.719 -2.468 -0.651 1.00 96.75 71 ILE A CA 1
ATOM 531 C C . ILE A 1 71 ? 12.735 -2.596 0.500 1.00 96.75 71 ILE A C 1
ATOM 533 O O . ILE A 1 71 ? 13.009 -1.585 1.142 1.00 96.75 71 ILE A O 1
ATOM 537 N N . PRO A 1 72 ? 13.341 -3.759 0.803 1.00 94.62 72 PRO A N 1
ATOM 538 C CA . PRO A 1 72 ? 14.317 -3.856 1.894 1.00 94.62 72 PRO A CA 1
ATOM 539 C C . PRO A 1 72 ? 15.697 -3.258 1.552 1.00 94.62 72 PRO A C 1
ATOM 541 O O . PRO A 1 72 ? 16.643 -3.422 2.321 1.00 94.62 72 PRO A O 1
ATOM 544 N N . ASN A 1 73 ? 15.856 -2.592 0.402 1.00 92.25 73 ASN A N 1
ATOM 545 C CA . ASN A 1 73 ? 17.118 -1.972 0.008 1.00 92.25 73 ASN A CA 1
ATOM 546 C C . ASN A 1 73 ? 17.480 -0.783 0.920 1.00 92.25 73 ASN A C 1
ATOM 548 O O . ASN A 1 73 ? 16.610 -0.070 1.416 1.00 92.25 73 ASN A O 1
ATOM 552 N N . THR A 1 74 ? 18.779 -0.543 1.108 1.00 90.25 74 THR A N 1
ATOM 553 C CA . THR A 1 74 ? 19.304 0.574 1.910 1.00 90.25 74 THR A CA 1
ATOM 554 C C . THR A 1 74 ? 19.241 1.923 1.191 1.00 90.25 74 THR A C 1
ATOM 556 O O . THR A 1 74 ? 19.362 2.966 1.830 1.00 90.25 74 THR A O 1
ATOM 559 N N . ILE A 1 75 ? 19.044 1.921 -0.128 1.00 91.31 75 ILE A N 1
ATOM 560 C CA . ILE A 1 75 ? 18.851 3.119 -0.939 1.00 91.31 75 ILE A CA 1
ATOM 561 C C . ILE A 1 75 ? 17.378 3.527 -0.861 1.00 91.31 75 ILE A C 1
ATOM 563 O O . ILE A 1 75 ? 16.504 2.875 -1.437 1.00 91.31 75 ILE A O 1
ATOM 567 N N . GLU A 1 76 ? 17.113 4.650 -0.194 1.00 91.06 76 GLU A N 1
ATOM 568 C CA . GLU A 1 76 ? 15.763 5.177 0.045 1.00 91.06 76 GLU A CA 1
ATOM 569 C C . GLU A 1 76 ? 14.943 5.357 -1.233 1.00 91.06 76 GLU A C 1
ATOM 571 O O . GLU A 1 76 ? 13.789 4.937 -1.283 1.00 91.06 76 GLU A O 1
ATOM 576 N N . SER A 1 77 ? 15.535 5.889 -2.304 1.00 90.19 77 SER A N 1
ATOM 577 C CA . SER A 1 77 ? 14.824 6.100 -3.572 1.00 90.19 77 SER A CA 1
ATOM 578 C C . SER A 1 77 ? 14.380 4.797 -4.244 1.00 90.19 77 SER A C 1
ATOM 580 O O . SER A 1 77 ? 13.299 4.749 -4.823 1.00 90.19 77 SER A O 1
ATOM 582 N N . SER A 1 78 ? 15.172 3.724 -4.142 1.00 92.44 78 SER A N 1
ATOM 583 C CA . SER A 1 78 ? 14.787 2.394 -4.638 1.00 92.44 78 SER A CA 1
ATOM 584 C C . SER A 1 78 ? 13.727 1.750 -3.745 1.00 92.44 78 SER A C 1
ATOM 586 O O . SER A 1 78 ? 12.750 1.195 -4.243 1.00 92.44 78 SER A O 1
ATOM 588 N N . SER A 1 79 ? 13.909 1.854 -2.428 1.00 95.06 79 SER A N 1
ATOM 589 C CA . SER A 1 79 ? 13.026 1.262 -1.424 1.00 95.06 79 SER A CA 1
ATOM 590 C C . SER A 1 79 ? 11.611 1.849 -1.479 1.00 95.06 79 SER A C 1
ATOM 592 O O . SER A 1 79 ? 10.627 1.112 -1.579 1.00 95.06 79 SER A O 1
ATOM 594 N N . THR A 1 80 ? 11.507 3.179 -1.504 1.00 95.69 80 THR A N 1
ATOM 595 C CA . THR A 1 80 ? 10.230 3.904 -1.592 1.00 95.69 80 THR A CA 1
ATOM 596 C C . THR A 1 80 ? 9.546 3.685 -2.940 1.00 95.69 80 THR A C 1
ATOM 598 O O . THR A 1 80 ? 8.342 3.430 -2.985 1.00 95.69 80 THR A O 1
ATOM 601 N N . ALA A 1 81 ? 10.302 3.690 -4.043 1.00 95.75 81 ALA A N 1
ATOM 602 C CA . ALA A 1 81 ? 9.761 3.396 -5.366 1.00 95.75 81 ALA A CA 1
ATOM 603 C C . ALA A 1 81 ? 9.249 1.949 -5.481 1.00 95.75 81 ALA A C 1
ATOM 605 O O . ALA A 1 81 ? 8.215 1.727 -6.110 1.00 95.75 81 ALA A O 1
ATOM 606 N N . GLY A 1 82 ? 9.911 0.977 -4.846 1.00 97.06 82 GLY A N 1
ATOM 607 C CA . GLY A 1 82 ? 9.414 -0.398 -4.750 1.00 97.06 82 GLY A CA 1
ATOM 608 C C . GLY A 1 82 ? 8.072 -0.479 -4.017 1.00 97.06 82 GLY A C 1
ATOM 609 O O . GLY A 1 82 ? 7.129 -1.093 -4.517 1.00 97.06 82 GLY A O 1
ATOM 610 N N . ALA A 1 83 ? 7.946 0.211 -2.877 1.00 97.31 83 ALA A N 1
ATOM 611 C CA . ALA A 1 83 ? 6.697 0.267 -2.114 1.00 97.31 83 ALA A CA 1
ATOM 612 C C . ALA A 1 83 ? 5.555 0.896 -2.931 1.00 97.31 83 ALA A C 1
ATOM 614 O O . ALA A 1 83 ? 4.463 0.332 -3.003 1.00 97.31 83 ALA A O 1
ATOM 615 N N . LEU A 1 84 ? 5.826 2.017 -3.606 1.00 97.62 84 LEU A N 1
ATOM 616 C CA . LEU A 1 84 ? 4.863 2.696 -4.475 1.00 97.62 84 LEU A CA 1
ATOM 617 C C . LEU A 1 84 ? 4.471 1.864 -5.699 1.00 97.62 84 LEU A C 1
ATOM 619 O O . LEU A 1 84 ? 3.313 1.909 -6.103 1.00 97.62 84 LEU A O 1
ATOM 623 N N . ALA A 1 85 ? 5.393 1.098 -6.289 1.00 97.75 85 ALA A N 1
ATOM 624 C CA . ALA A 1 85 ? 5.076 0.225 -7.417 1.00 97.75 85 ALA A CA 1
ATOM 625 C C . ALA A 1 85 ? 4.052 -0.843 -7.011 1.00 97.75 85 ALA A C 1
ATOM 627 O O . ALA A 1 85 ? 3.020 -0.980 -7.666 1.00 97.75 85 ALA A O 1
ATOM 628 N N . ILE A 1 86 ? 4.279 -1.537 -5.889 1.00 98.12 86 ILE A N 1
ATOM 629 C CA . ILE A 1 86 ? 3.303 -2.508 -5.375 1.00 98.12 86 ILE A CA 1
ATOM 630 C C . ILE A 1 86 ? 1.996 -1.814 -4.993 1.00 98.12 86 ILE A C 1
ATOM 632 O O . ILE A 1 86 ? 0.931 -2.319 -5.335 1.00 98.12 86 ILE A O 1
ATOM 636 N N . GLY A 1 87 ? 2.070 -0.637 -4.364 1.00 97.31 87 GLY A N 1
ATOM 637 C CA . GLY A 1 87 ? 0.914 0.202 -4.048 1.00 97.31 87 GLY A CA 1
ATOM 638 C C . GLY A 1 87 ? 0.032 0.506 -5.258 1.00 97.31 87 GLY A C 1
ATOM 639 O O . GLY A 1 87 ? -1.166 0.233 -5.238 1.00 97.31 87 GLY A O 1
ATOM 640 N N . LYS A 1 88 ? 0.628 1.000 -6.346 1.00 97.56 88 LYS A N 1
ATOM 641 C CA . LYS A 1 88 ? -0.074 1.264 -7.610 1.00 97.56 88 LYS A CA 1
ATOM 642 C C . LYS A 1 88 ? -0.703 -0.004 -8.184 1.00 97.56 88 LYS A C 1
ATOM 644 O O . LYS A 1 88 ? -1.829 0.065 -8.661 1.00 97.56 88 LYS A O 1
ATOM 649 N N . MET A 1 89 ? -0.015 -1.149 -8.123 1.00 97.50 89 MET A N 1
ATOM 650 C CA . MET A 1 89 ? -0.578 -2.424 -8.586 1.00 97.50 89 MET A CA 1
ATOM 651 C C . MET A 1 89 ? -1.829 -2.800 -7.784 1.00 97.50 89 MET A C 1
ATOM 653 O O . MET A 1 89 ? -2.862 -3.064 -8.380 1.00 97.50 89 MET A O 1
ATOM 657 N N . ILE A 1 90 ? -1.787 -2.771 -6.449 1.00 96.75 90 ILE A N 1
ATOM 658 C CA . ILE A 1 90 ? -2.931 -3.195 -5.617 1.00 96.75 90 ILE A CA 1
ATOM 659 C C . ILE A 1 90 ? -4.105 -2.199 -5.628 1.00 96.75 90 ILE A C 1
ATOM 661 O O . ILE A 1 90 ? -5.259 -2.603 -5.475 1.00 96.75 90 ILE A O 1
ATOM 665 N N . VAL A 1 91 ? -3.837 -0.903 -5.819 1.00 95.69 91 VAL A N 1
ATOM 666 C CA . VAL A 1 91 ? -4.872 0.143 -5.904 1.00 95.69 91 VAL A CA 1
ATOM 667 C C . VAL A 1 91 ? -5.531 0.180 -7.286 1.00 95.69 91 VAL A C 1
ATOM 669 O O . VAL A 1 91 ? -6.701 0.529 -7.394 1.00 95.69 91 VAL A O 1
ATOM 672 N N . ASN A 1 92 ? -4.825 -0.200 -8.350 1.00 95.62 92 ASN A N 1
ATOM 673 C CA . ASN A 1 92 ? -5.356 -0.098 -9.703 1.00 95.62 92 ASN A CA 1
ATOM 674 C C . ASN A 1 92 ? -6.369 -1.211 -10.026 1.00 95.62 92 ASN A C 1
ATOM 676 O O . ASN A 1 92 ? -6.053 -2.400 -9.966 1.00 95.62 92 ASN A O 1
ATOM 680 N N . GLU A 1 93 ? -7.569 -0.816 -10.462 1.00 94.44 93 GLU A N 1
ATOM 681 C CA . GLU A 1 93 ? -8.688 -1.712 -10.794 1.00 94.44 93 GLU A CA 1
ATOM 682 C C . GLU A 1 93 ? -8.321 -2.830 -11.784 1.00 94.44 93 GLU A C 1
ATOM 684 O O . GLU A 1 93 ? -8.867 -3.929 -11.698 1.00 94.44 93 GLU A O 1
ATOM 689 N N . ALA A 1 94 ? -7.371 -2.592 -12.699 1.00 94.56 94 ALA A N 1
ATOM 690 C CA . ALA A 1 94 ? -6.943 -3.596 -13.672 1.00 94.56 94 ALA A CA 1
ATOM 691 C C . ALA A 1 94 ? -6.348 -4.850 -13.012 1.00 94.56 94 ALA A C 1
ATOM 693 O O . ALA A 1 94 ? -6.521 -5.948 -13.535 1.00 94.56 94 ALA A O 1
ATOM 694 N N . TYR A 1 95 ? -5.683 -4.696 -11.865 1.00 96.06 95 TYR A N 1
ATOM 695 C CA . TYR A 1 95 ? -5.094 -5.806 -11.113 1.00 96.06 95 TYR A CA 1
ATOM 696 C C . TYR A 1 95 ? -6.071 -6.392 -10.093 1.00 96.06 95 TYR A C 1
ATOM 698 O O . TYR A 1 95 ? -5.980 -7.571 -9.776 1.00 96.06 95 TYR A O 1
ATOM 706 N N . GLN A 1 96 ? -7.041 -5.608 -9.610 1.00 94.44 96 GLN A N 1
ATOM 707 C CA . GLN A 1 96 ? -8.041 -6.057 -8.629 1.00 94.44 96 GLN A CA 1
ATOM 708 C C . GLN A 1 96 ? -8.973 -7.155 -9.154 1.00 94.44 96 GLN A C 1
ATOM 710 O O . GLN A 1 96 ? -9.608 -7.853 -8.359 1.00 94.44 96 GLN A O 1
ATOM 715 N N . VAL A 1 97 ? -9.040 -7.324 -10.479 1.00 93.06 97 VAL A N 1
ATOM 716 C CA . VAL A 1 97 ? -9.700 -8.466 -11.128 1.00 93.06 97 VAL A CA 1
ATOM 717 C C . VAL A 1 97 ? -9.095 -9.791 -10.650 1.00 93.06 97 VAL A C 1
ATOM 719 O O . VAL A 1 97 ? -9.833 -10.751 -10.426 1.00 93.06 97 VAL A O 1
ATOM 722 N N . ASP A 1 98 ? -7.779 -9.830 -10.435 1.00 94.44 98 ASP A N 1
ATOM 723 C CA . ASP A 1 98 ? -7.070 -10.971 -9.865 1.00 94.44 98 ASP A CA 1
ATOM 724 C C . ASP A 1 98 ? -6.906 -10.792 -8.347 1.00 94.44 98 ASP A C 1
ATOM 726 O O . ASP A 1 98 ? -5.921 -10.258 -7.825 1.00 94.44 98 ASP A O 1
ATOM 730 N N . GLN A 1 99 ? -7.925 -11.236 -7.611 1.00 94.50 99 GLN A N 1
ATOM 731 C CA . GLN A 1 99 ? -7.931 -11.135 -6.152 1.00 94.50 99 GLN A CA 1
ATOM 732 C C . GLN A 1 99 ? -6.865 -12.015 -5.488 1.00 94.50 99 GLN A C 1
ATOM 734 O O . GLN A 1 99 ? -6.477 -11.724 -4.352 1.00 94.50 99 GLN A O 1
ATOM 739 N N . GLU A 1 100 ? -6.414 -13.088 -6.142 1.00 94.94 100 GLU A N 1
ATOM 740 C CA . GLU A 1 100 ? -5.367 -13.962 -5.610 1.00 94.94 100 GLU A CA 1
ATOM 741 C C . GLU A 1 100 ? -4.023 -13.239 -5.655 1.00 94.94 100 GLU A C 1
ATOM 743 O O . GLU A 1 100 ? -3.384 -13.102 -4.607 1.00 94.94 100 GLU A O 1
ATOM 748 N N . LEU A 1 101 ? -3.673 -12.657 -6.809 1.00 94.75 101 LEU A N 1
ATOM 749 C CA . LEU A 1 101 ? -2.486 -11.819 -6.978 1.00 94.75 101 LEU A CA 1
ATOM 750 C C . LEU A 1 101 ? -2.465 -10.668 -5.971 1.00 94.75 101 LEU A C 1
ATOM 752 O O . LEU A 1 101 ? -1.500 -10.516 -5.221 1.00 94.75 101 LEU A O 1
ATOM 756 N N . VAL A 1 102 ? -3.528 -9.857 -5.913 1.00 95.75 102 VAL A N 1
ATOM 757 C CA . VAL A 1 102 ? -3.574 -8.713 -4.984 1.00 95.75 102 VAL A CA 1
ATOM 758 C C . VAL A 1 102 ? -3.451 -9.184 -3.536 1.00 95.75 102 VAL A C 1
ATOM 760 O O . VAL A 1 102 ? -2.769 -8.554 -2.725 1.00 95.75 102 VAL A O 1
ATOM 763 N N . GLY A 1 103 ? -4.053 -10.326 -3.209 1.00 95.81 103 GLY A N 1
ATOM 764 C CA . GLY A 1 103 ? -3.914 -10.925 -1.894 1.00 95.81 103 GLY A CA 1
ATOM 765 C C . GLY A 1 103 ? -2.496 -11.353 -1.548 1.00 95.81 103 GLY A C 1
ATOM 766 O O . GLY A 1 103 ? -2.046 -11.102 -0.428 1.00 95.81 103 GLY A O 1
ATOM 767 N N . GLU A 1 104 ? -1.791 -11.967 -2.493 1.00 96.81 104 GLU A N 1
ATOM 768 C CA . GLU A 1 104 ? -0.385 -12.326 -2.337 1.00 96.81 104 GLU A CA 1
ATOM 769 C C . GLU A 1 104 ? 0.477 -11.077 -2.123 1.00 96.81 104 GLU A C 1
ATOM 771 O O . GLU A 1 104 ? 1.307 -11.053 -1.211 1.00 96.81 104 GLU A O 1
ATOM 776 N N . LEU A 1 105 ? 0.252 -10.018 -2.905 1.00 97.69 105 LEU A N 1
ATOM 777 C CA . LEU A 1 105 ? 0.984 -8.756 -2.784 1.00 97.69 105 LEU A CA 1
ATOM 778 C C . LEU A 1 105 ? 0.772 -8.093 -1.420 1.00 97.69 105 LEU A C 1
ATOM 780 O O . LEU A 1 105 ? 1.748 -7.694 -0.785 1.00 97.69 105 LEU A O 1
ATOM 784 N N . ILE A 1 106 ? -0.471 -8.029 -0.930 1.00 97.38 106 ILE A N 1
ATOM 785 C CA . ILE A 1 106 ? -0.782 -7.506 0.410 1.00 97.38 106 ILE A CA 1
ATOM 786 C C . ILE A 1 106 ? -0.057 -8.326 1.484 1.00 97.38 106 ILE A C 1
ATOM 788 O O . ILE A 1 106 ? 0.589 -7.753 2.361 1.00 97.38 106 ILE A O 1
ATOM 792 N N . ASN A 1 107 ? -0.103 -9.658 1.399 1.00 96.56 107 ASN A N 1
ATOM 793 C CA . ASN A 1 107 ? 0.585 -10.522 2.357 1.00 96.56 107 ASN A CA 1
ATOM 794 C C . ASN A 1 107 ? 2.109 -10.295 2.337 1.00 96.56 107 ASN A C 1
ATOM 796 O O . ASN A 1 107 ? 2.737 -10.154 3.387 1.00 96.56 107 ASN A O 1
ATOM 800 N N . LYS A 1 108 ? 2.718 -10.182 1.150 1.00 97.38 108 LYS A N 1
ATOM 801 C CA . LYS A 1 108 ? 4.151 -9.876 1.021 1.00 97.38 108 LYS A CA 1
ATOM 802 C C . LYS A 1 108 ? 4.497 -8.491 1.578 1.00 97.38 108 LYS A C 1
ATOM 804 O O . LYS A 1 108 ? 5.511 -8.369 2.263 1.00 97.38 108 LYS A O 1
ATOM 809 N N . LEU A 1 109 ? 3.650 -7.478 1.382 1.00 97.12 109 LEU A N 1
ATOM 810 C CA . LEU A 1 109 ? 3.818 -6.170 2.026 1.00 97.12 109 LEU A CA 1
ATOM 811 C C . LEU A 1 109 ? 3.753 -6.266 3.555 1.00 97.12 109 LEU A C 1
ATOM 813 O O . LEU A 1 109 ? 4.579 -5.656 4.227 1.00 97.12 109 LEU A O 1
ATOM 817 N N . CYS A 1 110 ? 2.837 -7.057 4.119 1.00 96.56 110 CYS A N 1
ATOM 818 C CA . CYS A 1 110 ? 2.768 -7.298 5.564 1.00 96.56 110 CYS A CA 1
ATOM 819 C C . CYS A 1 110 ? 4.052 -7.952 6.108 1.00 96.56 110 CYS A C 1
ATOM 821 O O . CYS A 1 110 ? 4.543 -7.566 7.174 1.00 96.56 110 CYS A O 1
ATOM 823 N N . ILE A 1 111 ? 4.628 -8.905 5.365 1.00 96.12 111 ILE A N 1
ATOM 824 C CA . ILE A 1 111 ? 5.908 -9.539 5.716 1.00 96.12 111 ILE A CA 1
ATOM 825 C C . ILE A 1 111 ? 7.032 -8.499 5.721 1.00 96.12 111 ILE A C 1
ATOM 827 O O . ILE A 1 111 ? 7.782 -8.419 6.691 1.00 96.12 111 ILE A O 1
ATOM 831 N N . VAL A 1 112 ? 7.132 -7.680 4.673 1.00 95.44 112 VAL A N 1
ATOM 832 C CA . VAL A 1 112 ? 8.177 -6.653 4.542 1.00 95.44 112 VAL A CA 1
ATOM 833 C C . VAL A 1 112 ? 8.022 -5.541 5.586 1.00 95.44 112 VAL A C 1
ATOM 835 O O . VAL A 1 112 ? 9.006 -5.115 6.181 1.00 95.44 112 VAL A O 1
ATOM 838 N N . LEU A 1 113 ? 6.795 -5.117 5.892 1.00 95.00 113 LEU A N 1
ATOM 839 C CA . LEU A 1 113 ? 6.508 -4.109 6.918 1.00 95.00 113 LEU A CA 1
ATOM 840 C C . LEU A 1 113 ? 6.919 -4.569 8.331 1.00 95.00 113 LEU A C 1
ATOM 842 O O . LEU A 1 113 ? 7.238 -3.742 9.184 1.00 95.00 113 LEU A O 1
ATOM 846 N N . SER A 1 114 ? 6.958 -5.884 8.567 1.00 92.88 114 SER A N 1
ATOM 847 C CA . SER A 1 114 ? 7.439 -6.482 9.821 1.00 92.88 114 SER A CA 1
ATOM 848 C C . SER A 1 114 ? 8.970 -6.498 9.949 1.00 92.88 114 SER A C 1
ATOM 850 O O . SER A 1 114 ? 9.490 -6.863 11.004 1.00 92.88 114 SER A O 1
ATOM 852 N N . GLN A 1 115 ? 9.702 -6.132 8.894 1.00 93.75 115 GLN A N 1
ATOM 853 C CA . GLN A 1 115 ? 11.163 -6.088 8.874 1.00 93.75 115 GLN A CA 1
ATOM 854 C C . GLN A 1 115 ? 11.695 -4.700 9.259 1.00 93.75 115 GLN A C 1
ATOM 856 O O . GLN A 1 115 ? 10.964 -3.706 9.350 1.00 93.75 115 GLN A O 1
ATOM 861 N N . ASP A 1 116 ? 13.006 -4.628 9.485 1.00 92.44 116 ASP A N 1
ATOM 862 C CA . ASP A 1 116 ? 13.699 -3.354 9.639 1.00 92.44 116 ASP A CA 1
ATOM 863 C C . ASP A 1 116 ? 14.038 -2.780 8.259 1.00 92.44 116 ASP A C 1
ATOM 865 O O . ASP A 1 116 ? 15.047 -3.122 7.648 1.00 92.44 116 ASP A O 1
ATOM 869 N N . ILE A 1 117 ? 13.123 -1.964 7.741 1.00 95.31 117 ILE A N 1
ATOM 870 C CA . ILE A 1 117 ? 13.260 -1.255 6.467 1.00 95.31 117 ILE A CA 1
ATOM 871 C C . ILE A 1 117 ? 13.242 0.254 6.703 1.00 95.31 117 ILE A C 1
ATOM 873 O O . ILE A 1 117 ? 12.862 0.729 7.777 1.00 95.31 117 ILE A O 1
ATOM 877 N N . ILE A 1 118 ? 13.593 1.004 5.662 1.00 95.31 118 ILE A N 1
ATOM 878 C CA . ILE A 1 118 ? 13.593 2.466 5.673 1.00 95.31 118 ILE A CA 1
ATOM 879 C C . ILE A 1 118 ? 12.234 3.001 6.136 1.00 95.31 118 ILE A C 1
ATOM 881 O O . ILE A 1 118 ? 11.176 2.586 5.658 1.00 95.31 118 ILE A O 1
ATOM 885 N N . THR A 1 119 ? 12.285 3.945 7.076 1.00 96.19 119 THR A N 1
ATOM 886 C CA . THR A 1 119 ? 11.124 4.582 7.709 1.00 96.19 119 THR A CA 1
ATOM 887 C C . THR A 1 119 ? 10.084 5.044 6.696 1.00 96.19 119 THR A C 1
ATOM 889 O O . THR A 1 119 ? 8.893 4.781 6.862 1.00 96.19 119 THR A O 1
ATOM 892 N N . GLU A 1 120 ? 10.534 5.724 5.644 1.00 95.62 120 GLU A N 1
ATOM 893 C CA . GLU A 1 120 ? 9.641 6.278 4.635 1.00 95.62 120 GLU A CA 1
ATOM 894 C C . GLU A 1 120 ? 8.930 5.186 3.832 1.00 95.62 120 GLU A C 1
ATOM 896 O O . GLU A 1 120 ? 7.734 5.275 3.567 1.00 95.62 120 GLU A O 1
ATOM 901 N N . SER A 1 121 ? 9.615 4.079 3.552 1.00 96.62 121 SER A N 1
ATOM 902 C CA . SER A 1 121 ? 9.010 2.914 2.909 1.00 96.62 121 SER A CA 1
ATOM 903 C C . SER A 1 121 ? 7.956 2.261 3.799 1.00 96.62 121 SER A C 1
ATOM 905 O O . SER A 1 121 ? 6.891 1.905 3.299 1.00 96.62 121 SER A O 1
ATOM 907 N N . LYS A 1 122 ? 8.170 2.173 5.124 1.00 97.44 122 LYS A N 1
ATOM 908 C CA . LYS A 1 122 ? 7.113 1.719 6.054 1.00 97.44 122 LYS A CA 1
ATOM 909 C C . LYS A 1 122 ? 5.884 2.618 5.975 1.00 97.44 122 LYS A C 1
ATOM 911 O O . LYS A 1 122 ? 4.765 2.115 5.876 1.00 97.44 122 LYS A O 1
ATOM 916 N N . ARG A 1 123 ? 6.091 3.940 6.006 1.00 97.88 123 ARG A N 1
ATOM 917 C CA . ARG A 1 123 ? 5.009 4.927 5.902 1.00 97.88 123 ARG A CA 1
ATOM 918 C C . ARG A 1 123 ? 4.235 4.746 4.595 1.00 97.88 123 ARG A C 1
ATOM 920 O O . ARG A 1 123 ? 3.017 4.617 4.643 1.00 97.88 123 ARG A O 1
ATOM 927 N N . LEU A 1 124 ? 4.926 4.663 3.460 1.00 97.69 124 LEU A N 1
ATOM 928 C CA . LEU A 1 124 ? 4.306 4.498 2.143 1.00 97.69 124 LEU A CA 1
ATOM 929 C C . LEU A 1 124 ? 3.537 3.181 2.005 1.00 97.69 124 LEU A C 1
ATOM 931 O O . LEU A 1 124 ? 2.440 3.184 1.453 1.00 97.69 124 LEU A O 1
ATOM 935 N N . ILE A 1 125 ? 4.039 2.069 2.551 1.00 98.06 125 ILE A N 1
ATOM 936 C CA . ILE A 1 125 ? 3.294 0.797 2.570 1.00 98.06 125 ILE A CA 1
ATOM 937 C C . ILE A 1 125 ? 1.966 0.963 3.317 1.00 98.06 125 ILE A C 1
ATOM 939 O O . ILE A 1 125 ? 0.927 0.517 2.834 1.00 98.06 125 ILE A O 1
ATOM 943 N N . LEU A 1 126 ? 1.976 1.629 4.474 1.00 98.38 126 LEU A N 1
ATOM 944 C CA . LEU A 1 126 ? 0.764 1.887 5.256 1.00 98.38 126 LEU A CA 1
ATOM 945 C C . LEU A 1 126 ? -0.219 2.802 4.510 1.00 98.38 126 LEU A C 1
ATOM 947 O O . LEU A 1 126 ? -1.422 2.545 4.542 1.00 98.38 126 LEU A O 1
ATOM 951 N N . VAL A 1 127 ? 0.282 3.816 3.799 1.00 98.00 127 VAL A N 1
ATOM 952 C CA . VAL A 1 127 ? -0.529 4.670 2.915 1.00 98.00 127 VAL A CA 1
ATOM 953 C C . VAL A 1 127 ? -1.169 3.845 1.794 1.00 98.00 127 VAL A C 1
ATOM 955 O O . VAL A 1 127 ? -2.369 3.955 1.562 1.00 98.00 127 VAL A O 1
ATOM 958 N N . CYS A 1 128 ? -0.419 2.941 1.162 1.00 97.44 128 CYS A N 1
ATOM 959 C CA . CYS A 1 128 ? -0.953 2.060 0.121 1.00 97.44 128 CYS A CA 1
ATOM 960 C C . CYS A 1 128 ? -2.032 1.109 0.668 1.00 97.44 128 CYS A C 1
ATOM 962 O O . CYS A 1 128 ? -3.077 0.941 0.042 1.00 97.44 128 CYS A O 1
ATOM 964 N N . ILE A 1 129 ? -1.824 0.523 1.855 1.00 97.88 129 ILE A N 1
ATOM 965 C CA . ILE A 1 129 ? -2.839 -0.321 2.510 1.00 97.88 129 ILE A CA 1
ATOM 966 C C . ILE A 1 129 ? -4.101 0.495 2.817 1.00 97.88 129 ILE A C 1
ATOM 968 O O . ILE A 1 129 ? -5.209 0.017 2.569 1.00 97.88 129 ILE A O 1
ATOM 972 N N . ARG A 1 130 ? -3.958 1.732 3.316 1.00 97.56 130 ARG A N 1
ATOM 973 C CA . ARG A 1 130 ? -5.093 2.642 3.536 1.00 97.56 130 ARG A CA 1
ATOM 974 C C . ARG A 1 130 ? -5.844 2.924 2.237 1.00 97.56 130 ARG A C 1
ATOM 976 O O . ARG A 1 130 ? -7.070 2.825 2.242 1.00 97.56 130 ARG A O 1
ATOM 983 N N . ALA A 1 131 ? -5.135 3.241 1.155 1.00 96.81 131 ALA A N 1
ATOM 984 C CA . ALA A 1 131 ? -5.739 3.544 -0.138 1.00 96.81 131 ALA A CA 1
ATOM 985 C C . ALA A 1 131 ? -6.590 2.368 -0.644 1.00 96.81 131 ALA A C 1
ATOM 987 O O . ALA A 1 131 ? -7.760 2.558 -0.979 1.00 96.81 131 ALA A O 1
ATOM 988 N N . VAL A 1 132 ? -6.072 1.133 -0.584 1.00 96.69 132 VAL A N 1
ATOM 989 C CA . VAL A 1 132 ? -6.857 -0.065 -0.938 1.00 96.69 132 VAL A CA 1
ATOM 990 C C . VAL A 1 132 ? -8.035 -0.266 0.014 1.00 96.69 132 VAL A C 1
ATOM 992 O O . VAL A 1 132 ? -9.142 -0.520 -0.444 1.00 96.69 132 VAL A O 1
ATOM 995 N N . ALA A 1 133 ? -7.851 -0.116 1.328 1.00 97.25 133 ALA A N 1
ATOM 996 C CA . ALA A 1 133 ? -8.945 -0.265 2.290 1.00 97.25 133 ALA A CA 1
ATOM 997 C C . ALA A 1 133 ? -10.072 0.766 2.084 1.00 97.25 133 ALA A C 1
ATOM 999 O O . ALA A 1 133 ? -11.238 0.477 2.359 1.00 97.25 133 ALA A O 1
ATOM 1000 N N . ARG A 1 134 ? -9.736 1.964 1.593 1.00 95.56 134 ARG A N 1
ATOM 1001 C CA . ARG A 1 134 ? -10.692 3.022 1.248 1.00 95.56 134 ARG A CA 1
ATOM 1002 C C . ARG A 1 134 ? -11.416 2.733 -0.068 1.00 95.56 134 ARG A C 1
ATOM 1004 O O . ARG A 1 134 ? -12.640 2.836 -0.099 1.00 95.56 134 ARG A O 1
ATOM 1011 N N . GLN A 1 135 ? -10.679 2.404 -1.127 1.00 95.12 135 GLN A N 1
ATOM 1012 C CA . GLN A 1 135 ? -11.216 2.278 -2.489 1.00 95.12 135 GLN A CA 1
ATOM 1013 C C . GLN A 1 135 ? -11.831 0.898 -2.765 1.00 95.12 135 GLN A C 1
ATOM 1015 O O . GLN A 1 135 ? -12.882 0.800 -3.393 1.00 95.12 135 GLN A O 1
ATOM 1020 N N . ALA A 1 136 ? -11.203 -0.160 -2.254 1.00 95.88 136 ALA A N 1
ATOM 1021 C CA . ALA A 1 136 ? -11.562 -1.554 -2.484 1.00 95.88 136 ALA A CA 1
ATOM 1022 C C . ALA A 1 136 ? -11.569 -2.376 -1.174 1.00 95.88 136 ALA A C 1
ATOM 1024 O O . ALA A 1 136 ? -10.807 -3.338 -1.030 1.00 95.88 136 ALA A O 1
ATOM 1025 N N . PRO A 1 137 ? -12.436 -2.036 -0.194 1.00 96.06 137 PRO A N 1
ATOM 1026 C CA . PRO A 1 137 ? -12.469 -2.688 1.121 1.00 96.06 137 PRO A CA 1
ATOM 1027 C C . PRO A 1 137 ? -12.643 -4.213 1.056 1.00 96.06 137 PRO A C 1
ATOM 1029 O O . PRO A 1 137 ? -12.071 -4.931 1.878 1.00 96.06 137 PRO A O 1
ATOM 1032 N N . TRP A 1 138 ? -13.342 -4.725 0.037 1.00 95.69 138 TRP A N 1
ATOM 1033 C CA . TRP A 1 138 ? -13.544 -6.162 -0.189 1.00 95.69 138 TRP A CA 1
ATOM 1034 C C . TRP A 1 138 ? -12.237 -6.941 -0.428 1.00 95.69 138 TRP A C 1
ATOM 1036 O O . TRP A 1 138 ? -12.215 -8.160 -0.271 1.00 95.69 138 TRP A O 1
ATOM 1046 N N . LEU A 1 139 ? -11.136 -6.267 -0.783 1.00 96.12 139 LEU A N 1
ATOM 1047 C CA . LEU A 1 139 ? -9.809 -6.882 -0.900 1.00 96.12 139 LEU A CA 1
ATOM 1048 C C . LEU A 1 139 ? -9.091 -6.981 0.453 1.00 96.12 139 LEU A C 1
ATOM 1050 O O . LEU A 1 139 ? -8.253 -7.866 0.636 1.00 96.12 139 LEU A O 1
ATOM 1054 N N . ILE A 1 140 ? -9.417 -6.115 1.413 1.00 97.06 140 ILE A N 1
ATOM 1055 C CA . ILE A 1 140 ? -8.772 -6.072 2.734 1.00 97.06 140 ILE A CA 1
ATOM 1056 C C . ILE A 1 140 ? -9.535 -6.913 3.759 1.00 97.06 140 ILE A C 1
ATOM 1058 O O . ILE A 1 140 ? -8.904 -7.622 4.543 1.00 97.06 140 ILE A O 1
ATOM 1062 N N . GLU A 1 141 ? -10.870 -6.897 3.729 1.00 95.88 141 GLU A N 1
ATOM 1063 C CA . GLU A 1 141 ? -11.722 -7.615 4.691 1.00 95.88 141 GLU A CA 1
ATOM 1064 C C . GLU A 1 141 ? -11.363 -9.107 4.866 1.00 95.88 141 GLU A C 1
ATOM 1066 O O . GLU A 1 141 ? -11.189 -9.542 6.008 1.00 95.88 141 GLU A O 1
ATOM 1071 N N . PRO A 1 142 ? -11.145 -9.909 3.800 1.00 95.94 142 PRO A N 1
ATOM 1072 C CA . PRO A 1 142 ? -10.796 -11.326 3.952 1.00 95.94 142 PRO A CA 1
ATOM 1073 C C . PRO A 1 142 ? -9.400 -11.556 4.554 1.00 95.94 142 PRO A C 1
ATOM 1075 O O . PRO A 1 142 ? -9.041 -12.685 4.886 1.00 95.94 142 PRO A O 1
ATOM 1078 N N . ARG A 1 143 ? -8.585 -10.500 4.661 1.00 95.94 143 ARG A N 1
ATOM 1079 C CA . ARG A 1 143 ? -7.154 -10.541 4.997 1.00 95.94 143 ARG A CA 1
ATOM 1080 C C . ARG A 1 143 ? -6.831 -9.816 6.300 1.00 95.94 143 ARG A C 1
ATOM 1082 O O . ARG A 1 143 ? -5.660 -9.656 6.642 1.00 95.94 143 ARG A O 1
ATOM 1089 N N . LEU A 1 144 ? -7.845 -9.419 7.069 1.00 97.19 144 LEU A N 1
ATOM 1090 C CA . LEU A 1 144 ? -7.658 -8.697 8.332 1.00 97.19 144 LEU A CA 1
ATOM 1091 C C . LEU A 1 144 ? -6.770 -9.446 9.332 1.00 97.19 144 LEU A C 1
ATOM 1093 O O . LEU A 1 144 ? -6.006 -8.807 10.052 1.00 97.19 144 LEU A O 1
ATOM 1097 N N . SER A 1 145 ? -6.799 -10.781 9.329 1.00 95.25 145 SER A N 1
ATOM 1098 C CA . SER A 1 145 ? -5.941 -11.614 10.183 1.00 95.25 145 SER A CA 1
ATOM 1099 C C . SER A 1 145 ? -4.445 -11.471 9.882 1.00 95.25 145 SER A C 1
ATOM 1101 O O . SER A 1 145 ? -3.629 -11.711 10.767 1.00 95.25 145 SER A O 1
ATOM 1103 N N . GLN A 1 146 ? -4.079 -11.054 8.668 1.00 94.69 146 GLN A N 1
ATOM 1104 C CA . GLN A 1 146 ? -2.698 -10.780 8.254 1.00 94.69 146 GLN A CA 1
ATOM 1105 C C . GLN A 1 146 ? -2.361 -9.292 8.416 1.00 94.69 146 GLN A C 1
ATOM 1107 O O . GLN A 1 146 ? -1.304 -8.938 8.935 1.00 94.69 146 GLN A O 1
ATOM 1112 N N . VAL A 1 147 ? -3.287 -8.415 8.018 1.00 97.25 147 VAL A N 1
ATOM 1113 C CA . VAL A 1 147 ? -3.078 -6.961 7.964 1.00 97.25 147 VAL A CA 1
ATOM 1114 C C . VAL A 1 147 ? -3.052 -6.331 9.360 1.00 97.25 147 VAL A C 1
ATOM 1116 O O . VAL A 1 147 ? -2.131 -5.584 9.696 1.00 97.25 147 VAL A O 1
ATOM 1119 N N . VAL A 1 148 ? -4.037 -6.638 10.208 1.00 97.44 148 VAL A N 1
ATOM 1120 C CA . VAL A 1 148 ? -4.212 -5.951 11.498 1.00 97.44 148 VAL A CA 1
ATOM 1121 C C . VAL A 1 148 ? -3.041 -6.178 12.462 1.00 97.44 148 VAL A C 1
ATOM 1123 O O . VAL A 1 148 ? -2.602 -5.191 13.055 1.00 97.44 148 VAL A O 1
ATOM 1126 N N . PRO A 1 149 ? -2.487 -7.396 12.649 1.00 95.88 149 PRO A N 1
ATOM 1127 C CA . PRO A 1 149 ? -1.366 -7.598 13.572 1.00 95.88 149 PRO A CA 1
ATOM 1128 C C . PRO A 1 149 ? -0.126 -6.769 13.220 1.00 95.88 149 PRO A C 1
ATOM 1130 O O . PRO A 1 149 ? 0.515 -6.199 14.110 1.00 95.88 149 PRO A O 1
ATOM 1133 N N . VAL A 1 150 ? 0.187 -6.658 11.926 1.00 96.44 150 VAL A N 1
ATOM 1134 C CA . VAL A 1 150 ? 1.349 -5.898 11.456 1.00 96.44 150 VAL A CA 1
ATOM 1135 C C . VAL A 1 150 ? 1.124 -4.401 11.661 1.00 96.44 150 VAL A C 1
ATOM 1137 O O . VAL A 1 150 ? 1.958 -3.738 12.277 1.00 96.44 150 VAL A O 1
ATOM 1140 N N . ILE A 1 151 ? -0.046 -3.870 11.287 1.00 97.94 151 ILE A N 1
ATOM 1141 C CA . ILE A 1 151 ? -0.369 -2.454 11.536 1.00 97.94 151 ILE A CA 1
ATOM 1142 C C . ILE A 1 151 ? -0.397 -2.145 13.044 1.00 97.94 151 ILE A C 1
ATOM 1144 O O . ILE A 1 151 ? 0.109 -1.110 13.478 1.00 97.94 151 ILE A O 1
ATOM 1148 N N . MET A 1 152 ? -0.911 -3.060 13.875 1.00 96.81 152 MET A N 1
ATOM 1149 C CA . MET A 1 152 ? -0.912 -2.932 15.341 1.00 96.81 152 MET A CA 1
ATOM 1150 C C . MET A 1 152 ? 0.493 -2.885 15.957 1.00 96.81 152 MET A C 1
ATOM 1152 O O . MET A 1 152 ? 0.651 -2.428 17.096 1.00 96.81 152 MET A O 1
ATOM 1156 N N . THR A 1 153 ? 1.508 -3.342 15.229 1.00 95.69 153 THR A N 1
ATOM 1157 C CA . THR A 1 153 ? 2.912 -3.157 15.601 1.00 95.69 153 THR A CA 1
ATOM 1158 C C . THR A 1 153 ? 3.368 -1.744 15.235 1.00 95.69 153 THR A C 1
ATOM 1160 O O . THR A 1 153 ? 3.887 -1.036 16.100 1.00 95.69 153 THR A O 1
ATOM 1163 N N . SER A 1 154 ? 3.065 -1.279 14.020 1.00 96.75 154 SER A N 1
ATOM 1164 C CA . SER A 1 154 ? 3.428 0.062 13.536 1.00 96.75 154 SER A CA 1
ATOM 1165 C C . SER A 1 154 ? 2.778 1.212 14.318 1.00 96.75 154 SER A C 1
ATOM 1167 O O . SER A 1 154 ? 3.414 2.239 14.544 1.00 96.75 154 SER A O 1
ATOM 1169 N N . VAL A 1 155 ? 1.557 1.052 14.845 1.00 96.75 155 VAL A N 1
ATOM 1170 C CA . VAL A 1 155 ? 0.919 2.087 15.698 1.00 96.75 155 VAL A CA 1
ATOM 1171 C C . VAL A 1 155 ? 1.640 2.326 17.035 1.00 96.75 155 VAL A C 1
ATOM 1173 O O . VAL A 1 155 ? 1.354 3.295 17.747 1.00 96.75 155 VAL A O 1
ATOM 1176 N N . ARG A 1 156 ? 2.557 1.430 17.419 1.00 93.75 156 ARG A N 1
ATOM 1177 C CA . ARG A 1 156 ? 3.374 1.543 18.638 1.00 93.75 156 ARG A CA 1
ATOM 1178 C C . ARG A 1 156 ? 4.740 2.168 18.370 1.00 93.75 156 ARG A C 1
ATOM 1180 O O . ARG A 1 156 ? 5.490 2.393 19.322 1.00 93.75 156 ARG A O 1
ATOM 1187 N N . GLU A 1 157 ? 5.073 2.443 17.112 1.00 94.12 157 GLU A N 1
ATOM 1188 C CA . GLU A 1 157 ? 6.342 3.063 16.755 1.00 94.12 157 GLU A CA 1
ATOM 1189 C C . GLU A 1 157 ? 6.443 4.493 17.297 1.00 94.12 157 GLU A C 1
ATOM 1191 O O . GLU A 1 157 ? 5.462 5.231 17.415 1.00 94.12 157 GLU A O 1
ATOM 1196 N N . ARG A 1 158 ? 7.670 4.891 17.653 1.00 94.69 158 ARG A N 1
ATOM 1197 C CA . ARG A 1 158 ? 7.965 6.254 18.128 1.00 94.69 158 ARG A CA 1
ATOM 1198 C C . ARG A 1 158 ? 8.082 7.256 16.985 1.00 94.69 158 ARG A C 1
ATOM 1200 O O . ARG A 1 158 ? 7.997 8.458 17.224 1.00 94.69 158 ARG A O 1
ATOM 1207 N N . VAL A 1 159 ? 8.292 6.769 15.765 1.00 96.38 159 VAL A N 1
ATOM 1208 C CA . VAL A 1 159 ? 8.406 7.603 14.575 1.00 96.38 159 VAL A CA 1
ATOM 1209 C C . VAL A 1 159 ? 7.011 8.080 14.181 1.00 96.38 159 VAL A C 1
ATOM 1211 O O . VAL A 1 159 ? 6.181 7.304 13.712 1.00 96.38 159 VAL A O 1
ATOM 1214 N N . ILE A 1 160 ? 6.748 9.367 14.424 1.00 96.81 160 ILE A N 1
ATOM 1215 C CA . ILE A 1 160 ? 5.404 9.954 14.330 1.00 96.81 160 ILE A CA 1
ATOM 1216 C C . ILE A 1 160 ? 4.763 9.739 12.945 1.00 96.81 160 ILE A C 1
ATOM 1218 O O . ILE A 1 160 ? 3.620 9.285 12.926 1.00 96.81 160 ILE A O 1
ATOM 1222 N N . PRO A 1 161 ? 5.449 9.973 11.805 1.00 97.12 161 PRO A N 1
ATOM 1223 C CA . PRO A 1 161 ? 4.841 9.759 10.488 1.00 97.12 161 PRO A CA 1
ATOM 1224 C C . PRO A 1 161 ? 4.353 8.322 10.256 1.00 97.12 161 PRO A C 1
ATOM 1226 O O . PRO A 1 161 ? 3.233 8.123 9.792 1.00 97.12 161 PRO A O 1
ATOM 1229 N N . VAL A 1 162 ? 5.149 7.319 10.647 1.00 97.94 162 VAL A N 1
ATOM 1230 C CA . VAL A 1 162 ? 4.784 5.896 10.518 1.00 97.94 162 VAL A CA 1
ATOM 1231 C C . VAL A 1 162 ? 3.595 5.567 11.410 1.00 97.94 162 VAL A C 1
ATOM 1233 O O . VAL A 1 162 ? 2.634 4.943 10.967 1.00 97.94 162 VAL A O 1
ATOM 1236 N N . LYS A 1 163 ? 3.621 6.042 12.658 1.00 98.00 163 LYS A N 1
ATOM 1237 C CA . LYS A 1 163 ? 2.524 5.835 13.601 1.00 98.00 163 LYS A CA 1
ATOM 1238 C C . LYS A 1 163 ? 1.203 6.409 13.078 1.00 98.00 163 LYS A C 1
ATOM 1240 O O . LYS A 1 163 ? 0.185 5.727 13.149 1.00 98.00 163 LYS A O 1
ATOM 1245 N N . LEU A 1 164 ? 1.207 7.641 12.565 1.00 97.81 164 LEU A N 1
ATOM 1246 C CA . LEU A 1 164 ? -0.003 8.279 12.037 1.00 97.81 164 LEU A CA 1
ATOM 1247 C C . LEU A 1 164 ? -0.526 7.548 10.795 1.00 97.81 164 LEU A C 1
ATOM 1249 O O . LEU A 1 164 ? -1.725 7.287 10.706 1.00 97.81 164 LEU A O 1
ATOM 1253 N N . ALA A 1 165 ? 0.363 7.149 9.880 1.00 98.19 165 ALA A N 1
ATOM 1254 C CA . ALA A 1 165 ? -0.013 6.333 8.727 1.00 98.19 165 ALA A CA 1
ATOM 1255 C C . ALA A 1 165 ? -0.624 4.988 9.162 1.00 98.19 165 ALA A C 1
ATOM 1257 O O . ALA A 1 165 ? -1.645 4.571 8.622 1.00 98.19 165 ALA A O 1
ATOM 1258 N N . ALA A 1 166 ? -0.067 4.348 10.195 1.00 98.50 166 ALA A N 1
ATOM 1259 C CA . ALA A 1 166 ? -0.580 3.096 10.745 1.00 98.50 166 ALA A CA 1
ATOM 1260 C C . ALA A 1 166 ? -1.959 3.261 11.393 1.00 98.50 166 ALA A C 1
ATOM 1262 O O . ALA A 1 166 ? -2.848 2.444 11.168 1.00 98.50 166 ALA A O 1
ATOM 1263 N N . GLU A 1 167 ? -2.168 4.326 12.168 1.00 98.50 167 GLU A N 1
ATOM 1264 C CA . GLU A 1 167 ? -3.465 4.634 12.782 1.00 98.50 167 GLU A CA 1
ATOM 1265 C C . GLU A 1 167 ? -4.555 4.814 11.719 1.00 98.50 167 GLU A C 1
ATOM 1267 O O . GLU A 1 167 ? -5.657 4.277 11.861 1.00 98.50 167 GLU A O 1
ATOM 1272 N N . ARG A 1 168 ? -4.233 5.512 10.623 1.00 98.00 168 ARG A N 1
ATOM 1273 C CA . ARG A 1 168 ? -5.151 5.695 9.496 1.00 98.00 168 ARG A CA 1
ATOM 1274 C C . ARG A 1 168 ? -5.379 4.395 8.726 1.00 98.00 168 ARG A C 1
ATOM 1276 O O . ARG A 1 168 ? -6.530 4.038 8.495 1.00 98.00 168 ARG A O 1
ATOM 1283 N N . ALA A 1 169 ? -4.330 3.643 8.405 1.00 98.31 169 ALA A N 1
ATOM 1284 C CA . ALA A 1 169 ? -4.461 2.344 7.746 1.00 98.31 169 ALA A CA 1
ATOM 1285 C C . ALA A 1 169 ? -5.321 1.368 8.566 1.00 98.31 169 ALA A C 1
ATOM 1287 O O . ALA A 1 169 ? -6.179 0.688 8.005 1.00 98.31 169 ALA A O 1
ATOM 1288 N N . LEU A 1 170 ? -5.159 1.345 9.894 1.00 98.50 170 LEU A N 1
ATOM 1289 C CA . LEU A 1 170 ? -5.955 0.504 10.789 1.00 98.50 170 LEU A CA 1
ATOM 1290 C C . LEU A 1 170 ? -7.429 0.918 10.813 1.00 98.50 170 LEU A C 1
ATOM 1292 O O . LEU A 1 170 ? -8.306 0.058 10.747 1.00 98.50 170 LEU A O 1
ATOM 1296 N N . LEU A 1 171 ? -7.696 2.225 10.896 1.00 98.44 171 LEU A N 1
ATOM 1297 C CA . LEU A 1 171 ? -9.047 2.780 10.889 1.00 98.44 171 LEU A CA 1
ATOM 1298 C C . LEU A 1 171 ? -9.810 2.386 9.621 1.00 98.44 171 LEU A C 1
ATOM 1300 O O . LEU A 1 171 ? -10.926 1.882 9.732 1.00 98.44 171 LEU A O 1
ATOM 1304 N N . PHE A 1 172 ? -9.191 2.556 8.447 1.00 98.19 172 PHE A N 1
ATOM 1305 C CA . PHE A 1 172 ? -9.814 2.224 7.164 1.00 98.19 172 PHE A CA 1
ATOM 1306 C C . PHE A 1 172 ? -9.912 0.712 6.932 1.00 98.19 172 PHE A C 1
ATOM 1308 O O . PHE A 1 172 ? -10.943 0.254 6.445 1.00 98.19 172 PHE A O 1
ATOM 1315 N N . SER A 1 173 ? -8.904 -0.073 7.336 1.00 98.31 173 SER A N 1
ATOM 1316 C CA . SER A 1 173 ? -8.941 -1.544 7.226 1.00 98.31 173 SER A CA 1
ATOM 1317 C C . SER A 1 173 ? -10.099 -2.144 8.026 1.00 98.31 173 SER A C 1
ATOM 1319 O O . SER A 1 173 ? -10.772 -3.054 7.558 1.00 98.31 173 SER A O 1
ATOM 1321 N N . LEU A 1 174 ? -10.365 -1.607 9.220 1.00 98.12 174 LEU A N 1
ATOM 1322 C CA . LEU A 1 174 ? -11.479 -2.026 10.078 1.00 98.12 174 LEU A CA 1
ATOM 1323 C C . LEU A 1 174 ? -12.806 -1.319 9.752 1.00 98.12 174 LEU A C 1
ATOM 1325 O O . LEU A 1 174 ? -13.799 -1.563 10.431 1.00 98.12 174 LEU A O 1
ATOM 1329 N N . GLN A 1 175 ? -12.811 -0.444 8.743 1.00 97.88 175 GLN A N 1
ATOM 1330 C CA . GLN A 1 175 ? -13.959 0.338 8.274 1.00 97.88 175 GLN A CA 1
ATOM 1331 C C . GLN A 1 175 ? -14.665 1.191 9.337 1.00 97.88 175 GLN A C 1
ATOM 1333 O O . GLN A 1 175 ? -15.834 1.549 9.185 1.00 97.88 175 GLN A O 1
ATOM 1338 N N . LEU A 1 176 ? -13.933 1.610 10.371 1.00 97.50 176 LEU A N 1
ATOM 1339 C CA . LEU A 1 176 ? -14.486 2.370 11.495 1.00 97.50 176 LEU A CA 1
ATOM 1340 C C . LEU A 1 176 ? -15.017 3.750 11.079 1.00 97.50 176 LEU A C 1
ATOM 1342 O O . LEU A 1 176 ? -15.867 4.317 11.758 1.00 97.50 176 LEU A O 1
ATOM 1346 N N . GLN A 1 177 ? -14.565 4.306 9.958 1.00 94.44 177 GLN A N 1
ATOM 1347 C CA . GLN A 1 177 ? -15.125 5.524 9.366 1.00 94.44 177 GLN A CA 1
ATOM 1348 C C . GLN A 1 177 ? -16.575 5.362 8.891 1.00 94.44 177 GLN A C 1
ATOM 1350 O O . GLN A 1 177 ? -17.257 6.367 8.734 1.00 94.44 177 GLN A O 1
ATOM 1355 N N . LYS A 1 178 ? -17.057 4.133 8.673 1.00 93.81 178 LYS A N 1
ATOM 1356 C CA . LYS A 1 178 ? -18.455 3.852 8.318 1.00 93.81 178 LYS A CA 1
ATOM 1357 C C . LYS A 1 178 ? -19.236 3.430 9.557 1.00 93.81 178 LYS A C 1
ATOM 1359 O O . LYS A 1 178 ? -20.088 4.168 10.041 1.00 93.81 178 LYS A O 1
ATOM 1364 N N . ASP A 1 179 ? -18.885 2.274 10.105 1.00 93.50 179 ASP A N 1
ATOM 1365 C CA . ASP A 1 179 ? -19.520 1.667 11.269 1.00 93.50 179 ASP A CA 1
ATOM 1366 C C . ASP A 1 179 ? -18.581 0.631 11.912 1.00 93.50 179 ASP A C 1
ATOM 1368 O O . ASP A 1 179 ? -17.441 0.448 11.490 1.00 93.50 179 ASP A O 1
ATOM 1372 N N . ASP A 1 180 ? -19.050 -0.027 12.970 1.00 94.75 180 ASP A N 1
ATOM 1373 C CA . ASP A 1 180 ? -18.226 -0.932 13.768 1.00 94.75 180 ASP A CA 1
ATOM 1374 C C . ASP A 1 180 ? -18.405 -2.414 13.358 1.00 94.75 180 ASP A C 1
ATOM 1376 O O . ASP A 1 180 ? -17.823 -3.296 13.985 1.00 94.75 180 ASP A O 1
ATOM 1380 N N . SER A 1 181 ? -19.199 -2.740 12.331 1.00 96.62 181 SER A N 1
ATOM 1381 C CA . SER A 1 181 ? -19.584 -4.123 11.991 1.00 96.62 181 SER A CA 1
ATOM 1382 C C . SER A 1 181 ? -18.400 -5.012 11.600 1.00 96.62 181 SER A C 1
ATOM 1384 O O . SER A 1 181 ? -18.256 -6.121 12.128 1.00 96.62 181 SER A O 1
ATOM 1386 N N . VAL A 1 182 ? -17.518 -4.520 10.727 1.00 97.19 182 VAL A N 1
ATOM 1387 C CA . VAL A 1 182 ? -16.308 -5.228 10.277 1.00 97.19 182 VAL A CA 1
ATOM 1388 C C . VAL A 1 182 ? -15.359 -5.442 11.450 1.00 97.19 182 VAL A C 1
ATOM 1390 O O . VAL A 1 182 ? -14.849 -6.544 11.654 1.00 97.19 182 VAL A O 1
ATOM 1393 N N . TYR A 1 183 ? -15.190 -4.417 12.284 1.00 96.94 183 TYR A N 1
ATOM 1394 C CA . TYR A 1 183 ? -14.415 -4.502 13.515 1.00 96.94 183 TYR A CA 1
ATOM 1395 C C . TYR A 1 183 ? -14.952 -5.571 14.476 1.00 96.94 183 TYR A C 1
ATOM 1397 O O . TYR A 1 183 ? -14.182 -6.419 14.926 1.00 96.94 183 TYR A O 1
ATOM 1405 N N . GLN A 1 184 ? -16.257 -5.577 14.764 1.00 95.88 184 GLN A N 1
ATOM 1406 C CA . GLN A 1 184 ? -16.870 -6.567 15.658 1.00 95.88 184 GLN A CA 1
ATOM 1407 C C . GLN A 1 184 ? -16.767 -7.988 15.096 1.00 95.88 184 GLN A C 1
ATOM 1409 O O . GLN A 1 184 ? -16.462 -8.927 15.833 1.00 95.88 184 GLN A O 1
ATOM 1414 N N . THR A 1 185 ? -16.962 -8.144 13.785 1.00 96.31 185 THR A N 1
ATOM 1415 C CA . THR A 1 185 ? -16.798 -9.431 13.097 1.00 96.31 185 THR A CA 1
ATOM 1416 C C . THR A 1 185 ? -15.367 -9.931 13.249 1.00 96.31 185 THR A C 1
ATOM 1418 O O . THR A 1 185 ? -15.153 -11.062 13.680 1.00 96.31 185 THR A O 1
ATOM 1421 N N . TYR A 1 186 ? -14.381 -9.071 12.991 1.00 96.69 186 TYR A N 1
ATOM 1422 C CA . TYR A 1 186 ? -12.972 -9.414 13.142 1.00 96.69 186 TYR A CA 1
ATOM 1423 C C . TYR A 1 186 ? -12.600 -9.755 14.592 1.00 96.69 186 TYR A C 1
ATOM 1425 O O . TYR A 1 186 ? -11.910 -10.750 14.822 1.00 96.69 186 TYR A O 1
ATOM 1433 N N . LEU A 1 187 ? -13.101 -9.010 15.584 1.00 94.50 187 LEU A N 1
ATOM 1434 C CA . LEU A 1 187 ? -12.886 -9.323 17.003 1.00 94.50 187 LEU A CA 1
ATOM 1435 C C . LEU A 1 187 ? -13.353 -10.733 17.379 1.00 94.50 187 LEU A C 1
ATOM 1437 O O . LEU A 1 187 ? -12.722 -11.372 18.221 1.00 94.50 187 LEU A O 1
ATOM 1441 N N . GLY A 1 188 ? -14.429 -11.222 16.757 1.00 92.69 188 GLY A N 1
ATOM 1442 C CA . GLY A 1 188 ? -14.933 -12.581 16.957 1.00 92.69 188 GLY A CA 1
ATOM 1443 C C . GLY A 1 188 ? -14.023 -13.683 16.401 1.00 92.69 188 GLY A C 1
ATOM 1444 O O . GLY A 1 188 ? -14.206 -14.845 16.755 1.00 92.69 188 GLY A O 1
ATOM 1445 N N . THR A 1 189 ? -13.046 -13.340 15.552 1.00 92.44 189 THR A N 1
ATOM 1446 C CA . THR A 1 189 ? -12.145 -14.306 14.891 1.00 92.44 189 THR A CA 1
ATOM 1447 C C . THR A 1 189 ? -10.782 -14.459 15.565 1.00 92.44 189 THR A C 1
ATOM 1449 O O . THR A 1 189 ? -10.087 -15.442 15.311 1.00 92.44 189 THR A O 1
ATOM 1452 N N . ILE A 1 190 ? -10.383 -13.507 16.412 1.00 91.00 190 ILE A N 1
ATOM 1453 C CA . ILE A 1 190 ? -9.040 -13.453 17.004 1.00 91.00 190 ILE A CA 1
ATOM 1454 C C . ILE A 1 190 ? -9.013 -13.943 18.452 1.00 91.00 190 ILE A C 1
ATOM 1456 O O . ILE A 1 190 ? -10.011 -13.882 19.170 1.00 91.00 190 ILE A O 1
ATOM 1460 N N . ASP A 1 191 ? -7.841 -14.405 18.900 1.00 85.62 191 ASP A N 1
ATOM 1461 C CA . ASP A 1 191 ? -7.656 -14.873 20.274 1.00 85.62 191 ASP A CA 1
ATOM 1462 C C . ASP A 1 191 ? -7.873 -13.766 21.323 1.00 85.62 191 ASP A C 1
ATOM 1464 O O . ASP A 1 191 ? -7.779 -12.566 21.050 1.00 85.62 191 ASP A O 1
ATOM 1468 N N . THR A 1 192 ? -8.130 -14.172 22.568 1.00 82.81 192 THR A N 1
ATOM 1469 C CA . THR A 1 192 ? -8.460 -13.266 23.677 1.00 82.81 192 THR A CA 1
ATOM 1470 C C . THR A 1 192 ? -7.366 -12.228 23.976 1.00 82.81 192 THR A C 1
ATOM 1472 O O . THR A 1 192 ? -7.669 -11.131 24.454 1.00 82.81 192 THR A O 1
ATOM 1475 N N . THR A 1 193 ? -6.092 -12.534 23.712 1.00 81.75 193 THR A N 1
ATOM 1476 C CA . THR A 1 193 ? -4.965 -11.645 24.044 1.00 81.75 193 THR A CA 1
ATOM 1477 C C . THR A 1 193 ? -4.814 -10.542 23.002 1.00 81.75 193 THR A C 1
ATOM 1479 O O . THR A 1 193 ? -4.742 -9.361 23.358 1.00 81.75 193 THR A O 1
ATOM 1482 N N . ALA A 1 194 ? -4.814 -10.908 21.719 1.00 78.88 194 ALA A N 1
ATOM 1483 C CA . ALA A 1 194 ? -4.828 -9.972 20.601 1.00 78.88 194 ALA A CA 1
ATOM 1484 C C . ALA A 1 194 ? -6.091 -9.099 20.638 1.00 78.88 194 ALA A C 1
ATOM 1486 O O . ALA A 1 194 ? -6.007 -7.881 20.455 1.00 78.88 194 ALA A O 1
ATOM 1487 N N . ASN A 1 195 ? -7.234 -9.702 20.981 1.00 86.19 195 ASN A N 1
ATOM 1488 C CA . ASN A 1 195 ? -8.505 -9.011 21.170 1.00 86.19 195 ASN A CA 1
ATOM 1489 C C . ASN A 1 195 ? -8.384 -7.899 22.221 1.00 86.19 195 ASN A C 1
ATOM 1491 O O . ASN A 1 195 ? -8.679 -6.741 21.929 1.00 86.19 195 ASN A O 1
ATOM 1495 N N . LYS A 1 196 ? -7.828 -8.194 23.404 1.00 91.06 196 LYS A N 1
ATOM 1496 C CA . LYS A 1 196 ? -7.659 -7.188 24.464 1.00 91.06 196 LYS A CA 1
ATOM 1497 C C . LYS A 1 196 ? -6.825 -5.987 24.014 1.00 91.06 196 LYS A C 1
ATOM 1499 O O . LYS A 1 196 ? -7.218 -4.847 24.253 1.00 91.06 196 LYS A O 1
ATOM 1504 N N . ALA A 1 197 ? -5.691 -6.229 23.355 1.00 91.94 197 ALA A N 1
ATOM 1505 C CA . ALA A 1 197 ? -4.820 -5.152 22.886 1.00 91.94 197 ALA A CA 1
ATOM 1506 C C . ALA A 1 197 ? -5.517 -4.257 21.850 1.00 91.94 197 ALA A C 1
ATOM 1508 O O . ALA A 1 197 ? -5.399 -3.031 21.915 1.00 91.94 197 ALA A O 1
ATOM 1509 N N . LEU A 1 198 ? -6.254 -4.861 20.917 1.00 95.75 198 LEU A N 1
ATOM 1510 C CA . LEU A 1 198 ? -6.995 -4.134 19.894 1.00 95.75 198 LEU A CA 1
ATOM 1511 C C . LEU A 1 198 ? -8.190 -3.367 20.486 1.00 95.75 198 LEU A C 1
ATOM 1513 O O . LEU A 1 198 ? -8.388 -2.206 20.139 1.00 95.75 198 LEU A O 1
ATOM 1517 N N . VAL A 1 199 ? -8.945 -3.956 21.418 1.00 96.19 199 VAL A N 1
ATOM 1518 C CA . VAL A 1 199 ? -10.056 -3.294 22.133 1.00 96.19 199 VAL A CA 1
ATOM 1519 C C . VAL A 1 199 ? -9.570 -2.095 22.943 1.00 96.19 199 VAL A C 1
ATOM 1521 O O . VAL A 1 199 ? -10.158 -1.011 22.871 1.00 96.19 199 VAL A O 1
ATOM 1524 N N . ASP A 1 200 ? -8.474 -2.247 23.686 1.00 95.69 200 ASP A N 1
ATOM 1525 C CA . ASP A 1 200 ? -7.894 -1.145 24.452 1.00 95.69 200 ASP A CA 1
ATOM 1526 C C . ASP A 1 200 ? -7.430 -0.006 23.541 1.00 95.69 200 ASP A C 1
ATOM 1528 O O . ASP A 1 200 ? -7.653 1.170 23.853 1.00 95.69 200 ASP A O 1
ATOM 1532 N N . TYR A 1 201 ? -6.816 -0.340 22.405 1.00 96.69 201 TYR A N 1
ATOM 1533 C CA . TYR A 1 201 ? -6.363 0.648 21.434 1.00 96.69 201 TYR A CA 1
ATOM 1534 C C . TYR A 1 201 ? -7.538 1.350 20.738 1.00 96.69 201 TYR A C 1
ATOM 1536 O O . TYR A 1 201 ? -7.554 2.581 20.645 1.00 96.69 201 TYR A O 1
ATOM 1544 N N . HIS A 1 202 ? -8.572 0.595 20.356 1.00 97.12 202 HIS A N 1
ATOM 1545 C CA . HIS A 1 202 ? -9.806 1.122 19.780 1.00 97.12 202 HIS A CA 1
ATOM 1546 C C . HIS A 1 202 ? -10.472 2.148 20.704 1.00 97.12 202 HIS A C 1
ATOM 1548 O O . HIS A 1 202 ? -10.729 3.292 20.318 1.00 97.12 202 HIS A O 1
ATOM 1554 N N . ARG A 1 203 ? -10.663 1.785 21.975 1.00 97.06 203 ARG A N 1
ATOM 1555 C CA . ARG A 1 203 ? -11.265 2.661 22.989 1.00 97.06 203 ARG A CA 1
ATOM 1556 C C . ARG A 1 203 ? -10.473 3.952 23.210 1.00 97.06 203 ARG A C 1
ATOM 1558 O O . ARG A 1 203 ? -11.061 4.992 23.485 1.00 97.06 203 ARG A O 1
ATOM 1565 N N . ARG A 1 204 ? -9.141 3.900 23.148 1.00 96.19 204 ARG A N 1
ATOM 1566 C CA . ARG A 1 204 ? -8.287 5.056 23.470 1.00 96.19 204 ARG A CA 1
ATOM 1567 C C . ARG A 1 204 ? -8.080 5.997 22.289 1.00 96.19 204 ARG A C 1
ATOM 1569 O O . ARG A 1 204 ? -8.031 7.210 22.508 1.00 96.19 204 ARG A O 1
ATOM 1576 N N . ILE A 1 205 ? -7.913 5.434 21.094 1.00 97.31 205 ILE A N 1
ATOM 1577 C CA . ILE A 1 205 ? -7.425 6.140 19.906 1.00 97.31 205 ILE A CA 1
ATOM 1578 C C . ILE A 1 205 ? -8.420 6.020 18.750 1.00 97.31 205 ILE A C 1
ATOM 1580 O O . ILE A 1 205 ? -8.970 7.040 18.335 1.00 97.31 205 ILE A O 1
ATOM 1584 N N . LEU A 1 206 ? -8.702 4.803 18.263 1.00 97.56 206 LEU A N 1
ATOM 1585 C CA . LEU A 1 206 ? -9.451 4.638 17.006 1.00 97.56 206 LEU A CA 1
ATOM 1586 C C . LEU A 1 206 ? -10.880 5.173 17.076 1.00 97.56 206 LEU A C 1
ATOM 1588 O O . LEU A 1 206 ? -11.330 5.761 16.107 1.00 97.56 206 LEU A O 1
ATOM 1592 N N . SER A 1 207 ? -11.570 5.047 18.209 1.00 96.75 207 SER A N 1
ATOM 1593 C CA . SER A 1 207 ? -12.924 5.600 18.385 1.00 96.75 207 SER A CA 1
ATOM 1594 C C . SER A 1 207 ? -12.971 7.117 18.176 1.00 96.75 207 SER A C 1
ATOM 1596 O O . SER A 1 207 ? -13.882 7.628 17.533 1.00 96.75 207 SER A O 1
ATOM 1598 N N . LYS A 1 208 ? -11.958 7.851 18.656 1.00 97.62 208 LYS A N 1
ATOM 1599 C CA . LYS A 1 208 ? -11.848 9.301 18.438 1.00 97.62 208 LYS A CA 1
ATOM 1600 C C . LYS A 1 208 ? -11.506 9.621 16.989 1.00 97.62 208 LYS A C 1
ATOM 1602 O O . LYS A 1 208 ? -12.082 10.541 16.421 1.00 97.62 208 LYS A O 1
ATOM 1607 N N . LEU A 1 209 ? -10.587 8.859 16.394 1.00 97.31 209 LEU A N 1
ATOM 1608 C CA . LEU A 1 209 ? -10.230 9.026 14.986 1.00 97.31 209 LEU A CA 1
ATOM 1609 C C . LEU A 1 209 ? -11.425 8.743 14.069 1.00 97.31 209 LEU A C 1
ATOM 1611 O O . LEU A 1 209 ? -11.661 9.511 13.149 1.00 97.31 209 LEU A O 1
ATOM 1615 N N . ALA A 1 210 ? -12.208 7.704 14.356 1.00 97.69 210 ALA A N 1
ATOM 1616 C CA . ALA A 1 210 ? -13.413 7.346 13.619 1.00 97.69 210 ALA A CA 1
ATOM 1617 C C . ALA A 1 210 ? -14.476 8.444 13.704 1.00 97.69 210 ALA A C 1
ATOM 1619 O O . ALA A 1 210 ? -15.047 8.815 12.685 1.00 97.69 210 ALA A O 1
ATOM 1620 N N . LEU A 1 211 ? -14.703 9.014 14.893 1.00 96.81 211 LEU A N 1
ATOM 1621 C CA . LEU A 1 211 ? -15.612 10.152 15.064 1.00 96.81 211 LEU A CA 1
ATOM 1622 C C . LEU A 1 211 ? -15.150 11.382 14.275 1.00 96.81 211 LEU A C 1
ATOM 1624 O O . LEU A 1 211 ? -15.956 11.996 13.581 1.00 96.81 211 LEU A O 1
ATOM 1628 N N . ASN A 1 212 ? -13.860 11.718 14.351 1.00 96.56 212 ASN A N 1
ATOM 1629 C CA . ASN A 1 212 ? -13.296 12.837 13.597 1.00 96.56 212 ASN A CA 1
ATOM 1630 C C . ASN A 1 212 ? -13.417 12.611 12.086 1.00 96.56 212 ASN A C 1
ATOM 1632 O O . ASN A 1 212 ? -13.754 13.536 11.355 1.00 96.56 212 ASN A O 1
ATOM 1636 N N . GLU A 1 213 ? -13.166 11.386 11.626 1.00 96.00 213 GLU A N 1
ATOM 1637 C CA . GLU A 1 213 ? -13.253 11.021 10.215 1.00 96.00 213 GLU A CA 1
ATOM 1638 C C . GLU A 1 213 ? -14.693 11.081 9.699 1.00 96.00 213 GLU A C 1
ATOM 1640 O O . GLU A 1 213 ? -14.937 11.664 8.649 1.00 96.00 213 GLU A O 1
ATOM 1645 N N . ARG A 1 214 ? -15.662 10.559 10.461 1.00 95.19 214 ARG A N 1
ATOM 1646 C CA . ARG A 1 214 ? -17.095 10.657 10.138 1.00 95.19 214 ARG A CA 1
ATOM 1647 C C . ARG A 1 214 ? -17.532 12.119 10.022 1.00 95.19 214 ARG A C 1
ATOM 1649 O O . ARG A 1 214 ? -18.105 12.502 9.009 1.00 95.19 214 ARG A O 1
ATOM 1656 N N . ALA A 1 215 ? -17.175 12.951 11.004 1.00 94.81 215 ALA A N 1
ATOM 1657 C CA . ALA A 1 215 ? -17.496 14.378 10.986 1.00 94.81 215 ALA A CA 1
ATOM 1658 C C . ALA A 1 215 ? -16.849 15.115 9.797 1.00 94.81 215 ALA A C 1
ATOM 1660 O O . ALA A 1 215 ? -17.479 15.977 9.189 1.00 94.81 215 ALA A O 1
ATOM 1661 N N . ARG A 1 216 ? -15.605 14.765 9.441 1.00 94.38 216 ARG A N 1
ATOM 1662 C CA . ARG A 1 216 ? -14.901 15.303 8.265 1.00 94.38 216 ARG A CA 1
ATOM 1663 C C . ARG A 1 216 ? -15.628 14.941 6.970 1.00 94.38 216 ARG A C 1
ATOM 1665 O O . ARG A 1 216 ? -15.885 15.819 6.154 1.00 94.38 216 ARG A O 1
ATOM 1672 N N . LEU A 1 217 ? -15.991 13.670 6.800 1.00 91.81 217 LEU A N 1
ATOM 1673 C CA . LEU A 1 217 ? -16.698 13.188 5.611 1.00 91.81 217 LEU A CA 1
ATOM 1674 C C . LEU A 1 217 ? -18.098 13.811 5.479 1.00 91.81 217 LEU A C 1
ATOM 1676 O O . LEU A 1 217 ? -18.515 14.144 4.373 1.00 91.81 217 LEU A O 1
ATOM 1680 N N . GLU A 1 218 ? -18.805 14.036 6.589 1.00 92.19 218 GLU A N 1
ATOM 1681 C CA . GLU A 1 218 ? -20.094 14.745 6.599 1.00 92.19 218 GLU A CA 1
ATOM 1682 C C . GLU A 1 218 ? -19.966 16.206 6.132 1.00 92.19 218 GLU A C 1
ATOM 1684 O O . GLU A 1 218 ? -20.842 16.702 5.419 1.00 92.19 218 GLU A O 1
ATOM 1689 N N . GLN A 1 219 ? -18.862 16.881 6.480 1.00 93.62 219 GLN A N 1
ATOM 1690 C CA . GLN A 1 219 ? -18.583 18.270 6.085 1.00 93.62 219 GLN A CA 1
ATOM 1691 C C . GLN A 1 219 ? -18.259 18.440 4.600 1.00 93.62 219 GLN A C 1
ATOM 1693 O O . GLN A 1 219 ? -18.349 19.559 4.094 1.00 93.62 219 GLN A O 1
ATOM 1698 N N . LEU A 1 220 ? -17.913 17.364 3.886 1.00 91.31 220 LEU A N 1
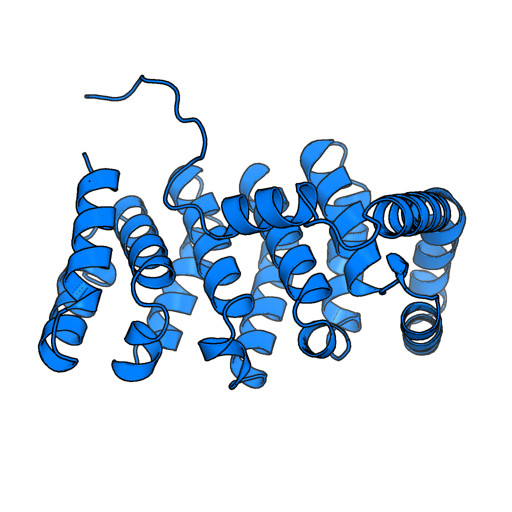ATOM 1699 C CA . LEU A 1 220 ? -17.659 17.448 2.449 1.00 91.31 220 LEU A CA 1
ATOM 1700 C C . LEU A 1 220 ? -18.918 17.867 1.685 1.00 91.31 220 LEU A C 1
ATOM 1702 O O . LEU A 1 220 ? -18.809 18.509 0.650 1.00 91.31 220 LEU A O 1
ATOM 1706 N N . HIS A 1 221 ? -20.123 17.530 2.164 1.00 86.81 221 HIS A N 1
ATOM 1707 C CA . HIS A 1 221 ? -21.386 17.867 1.487 1.00 86.81 221 HIS A CA 1
ATOM 1708 C C . HIS A 1 221 ? -21.399 17.514 -0.020 1.00 86.81 221 HIS A C 1
ATOM 1710 O O . HIS A 1 221 ? -21.983 18.229 -0.834 1.00 86.81 221 HIS A O 1
ATOM 1716 N N . GLY A 1 222 ? -20.745 16.408 -0.396 1.00 83.00 222 GLY A N 1
ATOM 1717 C CA . GLY A 1 222 ? -20.606 15.964 -1.789 1.00 83.00 222 GLY A CA 1
ATOM 1718 C C . GLY A 1 222 ? -19.486 16.646 -2.585 1.00 83.00 222 GLY A C 1
ATOM 1719 O O . GLY A 1 222 ? -19.362 16.388 -3.779 1.00 83.00 222 GLY A O 1
ATOM 1720 N N . GLN A 1 223 ? -18.679 17.500 -1.952 1.00 89.06 223 GLN A N 1
ATOM 1721 C CA . GLN A 1 223 ? -17.418 17.987 -2.510 1.00 89.06 223 GLN A CA 1
ATOM 1722 C C . GLN A 1 223 ? -16.375 16.869 -2.548 1.00 89.06 223 GLN A C 1
ATOM 1724 O O . GLN A 1 223 ? -16.453 15.888 -1.805 1.00 89.06 223 GLN A O 1
ATOM 1729 N N . GLU A 1 224 ? -15.390 17.041 -3.423 1.00 88.88 224 GLU A N 1
ATOM 1730 C CA . GLU A 1 224 ? -14.258 16.131 -3.515 1.00 88.88 224 GLU A CA 1
ATOM 1731 C C . GLU A 1 224 ? -13.438 16.139 -2.219 1.00 88.88 224 GLU A C 1
ATOM 1733 O O . GLU A 1 224 ? -13.174 17.186 -1.624 1.00 88.88 224 GLU A O 1
ATOM 1738 N N . ASP A 1 225 ? -13.024 14.952 -1.785 1.00 93.00 225 ASP A N 1
ATOM 1739 C CA . ASP A 1 225 ? -12.185 14.788 -0.606 1.00 93.00 225 ASP A CA 1
ATOM 1740 C C . ASP A 1 225 ? -10.728 15.119 -0.952 1.00 93.00 225 ASP A C 1
ATOM 1742 O O . ASP A 1 225 ? -9.990 14.278 -1.467 1.00 93.00 225 ASP A O 1
ATOM 1746 N N . ALA A 1 226 ? -10.310 16.353 -0.663 1.00 92.38 226 ALA A N 1
ATOM 1747 C CA . ALA A 1 226 ? -8.957 16.826 -0.948 1.00 92.38 226 ALA A CA 1
ATOM 1748 C C . ALA A 1 226 ? -7.859 15.976 -0.277 1.00 92.38 226 ALA A C 1
ATOM 1750 O O . ALA A 1 226 ? -6.804 15.781 -0.873 1.00 92.38 226 ALA A O 1
ATOM 1751 N N . GLU A 1 227 ? -8.104 15.432 0.922 1.00 90.62 227 GLU A N 1
ATOM 1752 C CA . GLU A 1 227 ? -7.135 14.560 1.607 1.00 90.62 227 GLU A CA 1
ATOM 1753 C C . GLU A 1 227 ? -7.016 13.213 0.889 1.00 90.62 227 GLU A C 1
ATOM 1755 O O . GLU A 1 227 ? -5.921 12.673 0.754 1.00 90.62 227 GLU A O 1
ATOM 1760 N N . ALA A 1 228 ? -8.137 12.675 0.398 1.00 91.44 228 ALA A N 1
ATOM 1761 C CA . ALA A 1 228 ? -8.125 11.452 -0.398 1.00 91.44 228 ALA A CA 1
ATOM 1762 C C . ALA A 1 228 ? -7.415 11.666 -1.741 1.00 91.44 228 ALA A C 1
ATOM 1764 O O . ALA A 1 228 ? -6.654 10.801 -2.163 1.00 91.44 228 ALA A O 1
ATOM 1765 N N . ILE A 1 229 ? -7.614 12.825 -2.380 1.00 93.94 229 ILE A N 1
ATOM 1766 C CA . ILE A 1 229 ? -6.929 13.193 -3.626 1.00 93.94 229 ILE A CA 1
ATOM 1767 C C . ILE A 1 229 ? -5.421 13.325 -3.406 1.00 93.94 229 ILE A C 1
ATOM 1769 O O . ILE A 1 229 ? -4.648 12.839 -4.227 1.00 93.94 229 ILE A O 1
ATOM 1773 N N . GLU A 1 230 ? -4.988 13.975 -2.325 1.00 92.62 230 GLU A N 1
ATOM 1774 C CA . GLU A 1 230 ? -3.565 14.115 -1.997 1.00 92.62 230 GLU A CA 1
ATOM 1775 C C . GLU A 1 230 ? -2.920 12.752 -1.716 1.00 92.62 230 GLU A C 1
ATOM 1777 O O . GLU A 1 230 ? -1.839 12.461 -2.227 1.00 92.62 230 GLU A O 1
ATOM 1782 N N . GLU A 1 231 ? -3.612 11.885 -0.976 1.00 91.94 231 GLU A N 1
ATOM 1783 C CA . GLU A 1 231 ? -3.185 10.505 -0.736 1.00 91.94 231 GLU A CA 1
ATOM 1784 C C . GLU A 1 231 ? -3.072 9.706 -2.042 1.00 91.94 231 GLU A C 1
ATOM 1786 O O . GLU A 1 231 ? -2.066 9.034 -2.277 1.00 91.94 231 GLU A O 1
ATOM 1791 N N . ASP A 1 232 ? -4.074 9.796 -2.917 1.00 93.56 232 ASP A N 1
ATOM 1792 C CA . ASP A 1 232 ? -4.047 9.124 -4.215 1.00 93.56 232 ASP A CA 1
ATOM 1793 C C . ASP A 1 232 ? -2.901 9.677 -5.081 1.00 93.56 232 ASP A C 1
ATOM 1795 O O . ASP A 1 232 ? -2.133 8.910 -5.663 1.00 93.56 232 ASP A O 1
ATOM 1799 N N . ALA A 1 233 ? -2.689 10.993 -5.096 1.00 94.44 233 ALA A N 1
ATOM 1800 C CA . ALA A 1 233 ? -1.563 11.614 -5.790 1.00 94.44 233 ALA A CA 1
ATOM 1801 C C . ALA A 1 233 ? -0.203 11.146 -5.245 1.00 94.44 233 ALA A C 1
ATOM 1803 O O . ALA A 1 233 ? 0.737 10.952 -6.023 1.00 94.44 233 ALA A O 1
ATOM 1804 N N . GLU A 1 234 ? -0.090 10.918 -3.937 1.00 94.44 234 GLU A N 1
ATOM 1805 C CA . GLU A 1 234 ? 1.104 10.350 -3.317 1.00 94.44 234 GLU A CA 1
ATOM 1806 C C . GLU A 1 234 ? 1.353 8.911 -3.794 1.00 94.44 234 GLU A C 1
ATOM 1808 O O . GLU A 1 234 ? 2.451 8.615 -4.280 1.00 94.44 234 GLU A O 1
ATOM 1813 N N . VAL A 1 235 ? 0.341 8.035 -3.752 1.00 95.69 235 VAL A N 1
ATOM 1814 C CA . VAL A 1 235 ? 0.460 6.645 -4.237 1.00 95.69 235 VAL A CA 1
ATOM 1815 C C . VAL A 1 235 ? 0.818 6.608 -5.723 1.00 95.69 235 VAL A C 1
ATOM 1817 O O . VAL A 1 235 ? 1.660 5.806 -6.138 1.00 95.69 235 VAL A O 1
ATOM 1820 N N . PHE A 1 236 ? 0.234 7.492 -6.534 1.00 94.94 236 PHE A N 1
ATOM 1821 C CA . PHE A 1 236 ? 0.460 7.548 -7.980 1.00 94.94 236 PHE A CA 1
ATOM 1822 C C . PHE A 1 236 ? 1.667 8.402 -8.403 1.00 94.94 236 PHE A C 1
ATOM 1824 O O . PHE A 1 236 ? 1.954 8.510 -9.595 1.00 94.94 236 PHE A O 1
ATOM 1831 N N . SER A 1 237 ? 2.446 8.939 -7.464 1.00 93.25 237 SER A N 1
ATOM 1832 C CA . SER A 1 237 ? 3.655 9.707 -7.779 1.00 93.25 237 SER A CA 1
ATOM 1833 C C . SER A 1 237 ? 4.743 8.851 -8.452 1.00 93.25 237 SER A C 1
ATOM 1835 O O . SER A 1 237 ? 4.909 7.661 -8.169 1.00 93.25 237 SER A O 1
ATOM 1837 N N . VAL A 1 238 ? 5.506 9.452 -9.372 1.00 88.12 238 VAL A N 1
ATOM 1838 C CA . VAL A 1 238 ? 6.680 8.830 -10.012 1.00 88.12 238 VAL A CA 1
ATOM 1839 C C . VAL A 1 238 ? 7.903 9.642 -9.610 1.00 88.12 238 VAL A C 1
ATOM 1841 O O . VAL A 1 238 ? 8.102 10.747 -10.120 1.00 88.12 238 VAL A O 1
ATOM 1844 N N . GLY A 1 239 ? 8.705 9.089 -8.697 1.00 74.31 239 GLY A N 1
ATOM 1845 C CA . GLY A 1 239 ? 9.772 9.826 -8.015 1.00 74.31 239 GLY A CA 1
ATOM 1846 C C . GLY A 1 239 ? 9.232 10.718 -6.891 1.00 74.31 239 GLY A C 1
ATOM 1847 O O . GLY A 1 239 ? 8.052 11.060 -6.878 1.00 74.31 239 GLY A O 1
ATOM 1848 N N . GLY A 1 240 ? 10.093 11.061 -5.928 1.00 61.97 240 GLY A N 1
ATOM 1849 C CA . GLY A 1 240 ? 9.688 11.786 -4.723 1.00 61.97 240 GLY A CA 1
ATOM 1850 C C . GLY A 1 240 ? 9.000 13.120 -5.027 1.00 61.97 240 GLY A C 1
ATOM 1851 O O . GLY A 1 240 ? 9.524 13.949 -5.776 1.00 61.97 240 GLY A O 1
ATOM 1852 N N . LEU A 1 241 ? 7.835 13.333 -4.415 1.00 44.12 241 LEU A N 1
ATOM 1853 C CA . LEU A 1 241 ? 7.231 14.654 -4.271 1.00 44.12 241 LEU A CA 1
ATOM 1854 C C . LEU A 1 241 ? 8.140 15.446 -3.315 1.00 44.12 241 LEU A C 1
ATOM 1856 O O . LEU A 1 241 ? 8.164 15.173 -2.121 1.00 44.12 241 LEU A O 1
ATOM 1860 N N . ASN A 1 242 ? 8.915 16.390 -3.857 1.00 36.81 242 ASN A N 1
ATOM 1861 C CA . ASN A 1 242 ? 9.977 17.167 -3.192 1.00 36.81 242 ASN A CA 1
ATOM 1862 C C . ASN A 1 242 ? 11.335 16.460 -3.030 1.00 36.81 242 ASN A C 1
ATOM 1864 O O . ASN A 1 242 ? 11.832 16.280 -1.923 1.00 36.81 242 ASN A O 1
ATOM 1868 N N . VAL A 1 243 ? 12.029 16.223 -4.144 1.00 33.12 243 VAL A N 1
ATOM 1869 C CA . VAL A 1 243 ? 13.468 16.528 -4.152 1.00 33.12 243 VAL A CA 1
ATOM 1870 C C . VAL A 1 243 ? 13.565 17.981 -4.598 1.00 33.12 243 VAL A C 1
ATOM 1872 O O . VAL A 1 243 ? 13.408 18.292 -5.779 1.00 33.12 243 VAL A O 1
ATOM 1875 N N . GLY A 1 244 ? 13.704 18.890 -3.628 1.00 28.81 244 GLY A N 1
ATOM 1876 C CA . GLY A 1 244 ? 14.132 20.251 -3.925 1.00 28.81 244 GLY A CA 1
ATOM 1877 C C . GLY A 1 244 ? 15.367 20.181 -4.814 1.00 28.81 244 GLY A C 1
ATOM 1878 O O . GLY A 1 244 ? 16.212 19.320 -4.617 1.00 28.81 244 GLY A O 1
ATOM 1879 N N . THR A 1 245 ? 15.417 21.046 -5.818 1.00 33.03 245 THR A N 1
ATOM 1880 C CA . THR A 1 245 ? 16.546 21.287 -6.722 1.00 33.03 245 THR A CA 1
ATOM 1881 C C . THR A 1 245 ? 17.917 21.092 -6.056 1.00 33.03 245 THR A C 1
ATOM 1883 O O . THR A 1 245 ? 18.462 22.036 -5.491 1.00 33.03 245 THR A O 1
ATOM 1886 N N . ALA A 1 246 ? 18.449 19.877 -6.098 1.00 36.59 246 ALA A N 1
ATOM 1887 C CA . ALA A 1 246 ? 19.822 19.514 -5.772 1.00 36.59 246 ALA A CA 1
ATOM 1888 C C . ALA A 1 246 ? 19.957 18.020 -6.073 1.00 36.59 246 ALA A C 1
ATOM 1890 O O . ALA A 1 246 ? 19.499 17.191 -5.296 1.00 36.59 246 ALA A O 1
ATOM 1891 N N . ASP A 1 247 ? 20.402 17.724 -7.290 1.00 32.81 247 ASP A N 1
ATOM 1892 C CA . ASP A 1 247 ? 21.335 16.644 -7.644 1.00 32.81 247 ASP A CA 1
ATOM 1893 C C . ASP A 1 247 ? 21.294 16.503 -9.174 1.00 32.81 247 ASP A C 1
ATOM 1895 O O . ASP A 1 247 ? 20.803 15.530 -9.754 1.00 32.81 247 ASP A O 1
ATOM 1899 N N . ASP A 1 248 ? 21.762 17.570 -9.826 1.00 33.25 248 ASP A N 1
ATOM 1900 C CA . ASP A 1 248 ? 22.484 17.450 -11.085 1.00 33.25 248 ASP A CA 1
ATOM 1901 C C . ASP A 1 248 ? 23.966 17.362 -10.704 1.00 33.25 248 ASP A C 1
ATOM 1903 O O . ASP A 1 248 ? 24.592 18.391 -10.465 1.00 33.25 248 ASP A O 1
ATOM 1907 N N . GLU A 1 249 ? 24.475 16.135 -10.578 1.00 31.20 249 GLU A N 1
ATOM 1908 C CA . GLU A 1 249 ? 25.842 15.705 -10.925 1.00 31.20 249 GLU A CA 1
ATOM 1909 C C . GLU A 1 249 ? 25.912 14.169 -10.973 1.00 31.20 249 GLU A C 1
ATOM 1911 O O . GLU A 1 249 ? 25.468 13.505 -10.008 1.00 31.20 249 GLU A O 1
#

Foldseek 3Di:
DLLVVLLVLLQVLLPDDLVVNLVCCDPAQVDPPHPLLSNLLNLLNVLQNPVCNCVSNVNPVVSLVSLLVQQQDPDPSSNQSSLLSLLSQLLDPSNVVPLVVSLVSLLSLLVSLQDPTDPNSLLSNLLSLLSCLQRPLVSLLVPCVSLVVSLLVQCPDPPVSSNVSSLSSNLSNCVLLPHNVSVVVVLVVDDPVVSVSVVVCCVPRSVVVSVVSNVLVVVCVPPDDPVSVVSVCCSSDSTDPDPPPDDPD

Radius of gyration: 18.72 Å; chains: 1; bounding box: 47×36×54 Å

Secondary structure (DSSP, 8-state):
-HHHHHHHHHHHHTTS-HHHHHHHIIIIIS-TTS-HHHHHHHHHHHHHH-TTHHHHHT-HHHHHHHHHHHTT-S-HHHHHHHHHHHHHHHHSHHHHT-HHHHHHHHHHHHHHHTS---HHHHHHHHHHHHHHHHH-HHHHGGGHHHHHHHHHHHTT-S-HHHHHHHHHHHHHHTTTTT-SHHHHHHHTTS-HHHHHHHHHHIIIIIHHHHHHHHHHHHHTTT---HHHHHHHHHHT-SS-TT--S----

pLDDT: mean 91.83, std 12.06, range [28.81, 98.5]